Protein AF-A0A2U0H605-F1 (afdb_monomer)

Secondary structure (DSSP, 8-state):
--HHHHHHHHHHHHHHHHHHHHHHHHHHHHHHHHTTS-TTSPP-HHHHHHHHHHHTTT-SSS--SSTTS--SS----TT-S--PPPHHHHHHHHHHHHHHHHS---HHHHHHHHTT---HHHHHHHHHHHHHS-B-TTTTTTTS-S-HHHHHHHHHHHHHTTSEEE-TT-TT-EEE-SSSSTTHHHHHHHHHHTT-S-GGGS--

Solvent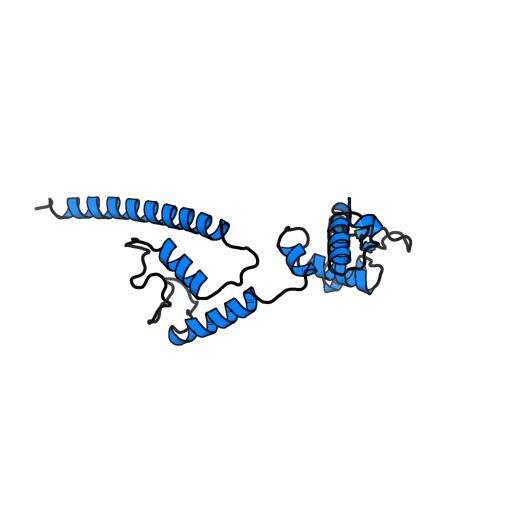-accessible surface area (backbone atoms only — not comparable to full-atom values): 11973 Å² total; per-residue (Å²): 143,60,79,71,64,58,54,55,55,53,50,52,55,52,49,50,54,51,38,51,55,47,41,56,48,24,45,56,54,45,50,59,52,57,74,70,50,66,86,85,58,72,74,44,73,67,54,54,23,51,52,46,28,45,41,30,60,90,38,75,89,80,33,58,102,55,65,42,56,79,62,88,54,83,69,78,52,87,98,50,92,64,77,62,76,54,37,87,46,47,62,62,51,50,47,54,49,36,54,61,71,57,49,84,61,63,62,70,60,53,58,27,65,75,66,76,75,49,55,73,58,54,51,51,52,53,51,47,16,66,75,63,53,52,37,41,59,74,76,40,41,92,71,49,68,80,54,71,66,56,29,48,50,53,53,46,55,37,35,78,61,28,47,32,37,82,34,90,93,35,96,68,29,31,20,66,29,58,89,41,53,79,44,20,69,54,49,52,53,54,33,45,78,69,67,69,50,63,77,89,70,75,81,121

Sequence (204 aa):
MNKRADVQQLETTTTSGADQLREIRNIAETARFIDQLDPEAPLTHNLIREIHRRVVDGLIREGDPTPGSYREQEVAITNSAHVPPSWVTVHPEITTLLDFANASKPLHEQMLQRDGLVDPDESAALRIALTTGVIKAGDLEPIVPGSPARRSRFIRSLRERSLLQQAEEGPRFYRLSLSRGPLAPRLIRRLDALGYLPRMLAND

Foldseek 3Di:
DCPVPVVVVVVVVVLVVVLVVQLVVLLVVLVVVVVPDDPLDADDLQNVQVNQLSNQPPHDPPHDPDRSDQDPAADDDPPDPDGDDGSVCVVVVVVVVSCVVNPDDDVVVVVCVVPVLADPLRVVVQVCLVVVVKDALVVSCVSQNDDSVSSVVVVVVCVVQQQWDDDPVDDRIIHGRCCDGPNPVVVVVVCVVVVNDDPVPVPD

Structure (mmCIF, N/CA/C/O backbone):
data_AF-A0A2U0H605-F1
#
_entry.id   AF-A0A2U0H605-F1
#
loop_
_atom_site.group_PDB
_atom_site.id
_atom_site.type_symbol
_atom_site.label_atom_id
_atom_site.label_alt_id
_atom_site.label_comp_id
_atom_site.label_asym_id
_atom_site.label_entity_id
_atom_site.label_seq_id
_atom_site.pdbx_PDB_ins_code
_atom_site.Cartn_x
_atom_site.Cartn_y
_atom_site.Cartn_z
_atom_site.occupancy
_atom_site.B_iso_or_equiv
_atom_site.auth_seq_id
_atom_site.auth_comp_id
_atom_site.auth_asym_id
_atom_site.auth_atom_id
_atom_site.pdbx_PDB_model_num
ATOM 1 N N . MET A 1 1 ? -16.484 2.193 55.937 1.00 46.41 1 MET A N 1
ATOM 2 C CA . MET A 1 1 ? -16.772 3.173 54.865 1.00 46.41 1 MET A CA 1
ATOM 3 C C . MET A 1 1 ? -16.041 2.857 53.541 1.00 46.41 1 MET A C 1
ATOM 5 O O . MET A 1 1 ? -15.736 3.787 52.818 1.00 46.41 1 MET A O 1
ATOM 9 N N . ASN A 1 2 ? -15.854 1.579 53.145 1.00 50.31 2 ASN A N 1
ATOM 10 C CA . ASN A 1 2 ? -15.082 1.225 51.926 1.00 50.31 2 ASN A CA 1
ATOM 11 C C . ASN A 1 2 ? -15.836 0.470 50.811 1.00 50.31 2 ASN A C 1
ATOM 13 O O . ASN A 1 2 ? -15.259 0.211 49.766 1.00 50.31 2 ASN A O 1
ATOM 17 N N . LYS A 1 3 ? -17.133 0.164 50.957 1.00 52.66 3 LYS A N 1
ATOM 18 C CA . LYS A 1 3 ? -17.856 -0.661 49.964 1.00 52.66 3 LYS A CA 1
ATOM 19 C C . LYS A 1 3 ? -18.072 -0.009 48.587 1.00 52.66 3 LYS A C 1
ATOM 21 O O . LYS A 1 3 ? -18.400 -0.724 47.654 1.00 52.66 3 LYS A O 1
ATOM 26 N N . ARG A 1 4 ? -17.928 1.315 48.442 1.00 50.38 4 ARG A N 1
ATOM 27 C CA . ARG A 1 4 ? -18.144 2.010 47.154 1.00 50.38 4 ARG A CA 1
ATOM 28 C C . ARG A 1 4 ? -16.899 2.055 46.258 1.00 50.38 4 ARG A C 1
ATOM 30 O O . ARG A 1 4 ? -17.058 2.085 45.048 1.00 50.38 4 ARG A O 1
ATOM 37 N N . ALA A 1 5 ? -15.693 2.021 46.831 1.00 53.25 5 ALA A N 1
ATOM 38 C CA . ALA A 1 5 ? -14.447 2.080 46.059 1.00 53.25 5 ALA A CA 1
ATOM 39 C C . ALA A 1 5 ? -14.089 0.727 45.407 1.00 53.25 5 ALA A C 1
ATOM 41 O O . ALA A 1 5 ? -13.654 0.704 44.260 1.00 53.25 5 ALA A O 1
ATOM 42 N N . ASP A 1 6 ? -14.354 -0.393 46.093 1.00 52.88 6 ASP A N 1
ATOM 43 C CA . ASP A 1 6 ? -14.057 -1.743 45.579 1.00 52.88 6 ASP A CA 1
ATOM 44 C C . ASP A 1 6 ? -14.955 -2.151 44.397 1.00 52.88 6 ASP A C 1
ATOM 46 O O . ASP A 1 6 ? -14.491 -2.772 43.443 1.00 52.88 6 ASP A O 1
ATOM 50 N N . VAL A 1 7 ? -16.237 -1.766 44.411 1.00 56.62 7 VAL A N 1
ATOM 51 C CA . VAL A 1 7 ? -17.187 -2.088 43.324 1.00 56.62 7 VAL A CA 1
ATOM 52 C C . VAL A 1 7 ? -16.789 -1.386 42.020 1.00 56.62 7 VAL A C 1
ATOM 54 O O . VAL A 1 7 ? -16.850 -1.981 40.949 1.00 56.62 7 VAL A O 1
ATOM 57 N N . GLN A 1 8 ? -16.281 -0.156 42.113 1.00 51.19 8 GLN A N 1
ATOM 58 C CA . GLN A 1 8 ? -15.911 0.652 40.951 1.00 51.19 8 GLN A CA 1
ATOM 59 C C . GLN A 1 8 ? -14.605 0.172 40.281 1.00 51.19 8 GLN A C 1
ATOM 61 O O . GLN A 1 8 ? -14.446 0.292 39.066 1.00 51.19 8 GLN A O 1
ATOM 66 N N . GLN A 1 9 ? -13.686 -0.440 41.039 1.00 53.12 9 GLN A N 1
ATOM 67 C CA . GLN A 1 9 ? -12.478 -1.081 40.491 1.00 53.12 9 GLN A CA 1
ATOM 68 C C . GLN A 1 9 ? -12.767 -2.439 39.827 1.00 53.12 9 GLN A C 1
ATOM 70 O O . GLN A 1 9 ? -12.140 -2.793 38.826 1.00 53.12 9 GLN A O 1
ATOM 75 N N . LEU A 1 10 ? -13.753 -3.185 40.332 1.00 53.16 10 LEU A N 1
ATOM 76 C CA . LEU A 1 10 ? -14.198 -4.446 39.730 1.00 53.16 10 LEU A CA 1
ATOM 77 C C . LEU A 1 10 ? -14.951 -4.210 38.406 1.00 53.16 10 LEU A C 1
ATOM 79 O O . LEU A 1 10 ? -14.714 -4.918 37.424 1.00 53.16 10 LEU A O 1
ATOM 83 N N . GLU A 1 11 ? -15.800 -3.180 38.339 1.00 54.84 11 GLU A N 1
ATOM 84 C CA . GLU A 1 11 ? -16.541 -2.816 37.121 1.00 54.84 11 GLU A CA 1
ATOM 85 C C . GLU A 1 11 ? -15.632 -2.266 36.011 1.00 54.84 11 GLU A C 1
ATOM 87 O O . GLU A 1 11 ? -15.782 -2.646 34.850 1.00 54.84 11 GLU A O 1
ATOM 92 N N . THR A 1 12 ? -14.644 -1.432 36.345 1.00 57.25 12 THR A N 1
ATOM 93 C CA . THR A 1 12 ? -13.696 -0.864 35.364 1.00 57.25 12 THR A CA 1
ATOM 94 C C . THR A 1 12 ? -12.769 -1.918 34.759 1.00 57.25 12 THR A C 1
ATOM 96 O O . THR A 1 12 ? -12.528 -1.900 33.552 1.00 57.25 12 THR A O 1
ATOM 99 N N . THR A 1 13 ? -12.309 -2.890 35.551 1.00 59.31 13 THR A N 1
ATOM 100 C CA . THR A 1 13 ? -11.458 -3.992 35.064 1.00 59.31 13 THR A CA 1
ATOM 101 C C . THR A 1 13 ? -12.235 -4.950 34.156 1.00 59.31 13 THR A C 1
ATOM 103 O O . THR A 1 13 ? -11.738 -5.367 33.110 1.00 59.31 13 THR A O 1
ATOM 106 N N . THR A 1 14 ? -13.487 -5.250 34.512 1.00 60.66 14 THR A N 1
ATOM 107 C CA . THR A 1 14 ? -14.369 -6.117 33.712 1.00 60.66 14 THR A CA 1
ATOM 108 C C . THR A 1 14 ? -14.792 -5.440 32.406 1.00 60.66 14 THR A C 1
ATOM 110 O O . THR A 1 14 ? -14.793 -6.073 31.352 1.00 60.66 14 THR A O 1
ATOM 113 N N . THR A 1 15 ? -15.085 -4.136 32.457 1.00 63.38 15 THR A N 1
ATOM 114 C CA . THR A 1 15 ? -15.428 -3.328 31.276 1.00 63.38 15 THR A CA 1
ATOM 115 C C . THR A 1 15 ? -14.233 -3.201 30.332 1.00 63.38 15 THR A C 1
ATOM 117 O O . THR A 1 15 ? -14.395 -3.397 29.137 1.00 63.38 15 THR A O 1
ATOM 120 N N . SER A 1 16 ? -13.025 -2.974 30.859 1.00 74.25 16 SER A N 1
ATOM 121 C CA . SER A 1 16 ? -11.773 -2.936 30.086 1.00 74.25 16 SER A CA 1
ATOM 122 C C . SER A 1 16 ? -11.512 -4.238 29.317 1.00 74.25 16 SER A C 1
ATOM 124 O O . SER A 1 16 ? -11.260 -4.207 28.113 1.00 74.25 16 SER A O 1
ATOM 126 N N . GLY A 1 17 ? -11.635 -5.393 29.984 1.00 80.56 17 GLY A N 1
ATOM 127 C CA . GLY A 1 17 ? -11.455 -6.692 29.330 1.00 80.56 17 GLY A CA 1
ATOM 128 C C . GLY A 1 17 ? -12.522 -6.977 28.266 1.00 80.56 17 GLY A C 1
ATOM 129 O O . GLY A 1 17 ? -12.209 -7.504 27.200 1.00 80.56 17 GLY A O 1
ATOM 130 N N . ALA A 1 18 ? -13.777 -6.594 28.522 1.00 85.19 18 ALA A N 1
ATOM 131 C CA . ALA A 1 18 ? -14.858 -6.722 27.547 1.00 85.19 18 ALA A CA 1
ATOM 132 C C . ALA A 1 18 ? -14.667 -5.798 26.329 1.00 85.19 18 ALA A C 1
ATOM 134 O O . ALA A 1 18 ? -14.955 -6.215 25.207 1.00 85.19 18 ALA A O 1
ATOM 135 N N . ASP A 1 19 ? -14.156 -4.583 26.543 1.00 88.50 19 ASP A N 1
ATOM 136 C CA . ASP A 1 19 ? -13.844 -3.606 25.493 1.00 88.50 19 ASP A CA 1
ATOM 137 C C . ASP A 1 19 ? -12.702 -4.109 24.595 1.00 88.50 19 ASP A C 1
ATOM 139 O O . ASP A 1 19 ? -12.835 -4.120 23.377 1.00 88.50 19 ASP A O 1
ATOM 143 N N . GLN A 1 20 ? -11.631 -4.663 25.179 1.00 91.31 20 GLN A N 1
ATOM 144 C CA . GLN A 1 20 ? -10.526 -5.276 24.424 1.00 91.31 20 GLN A CA 1
ATOM 145 C C . GLN A 1 20 ? -10.968 -6.499 23.607 1.00 91.31 20 GLN A C 1
ATOM 147 O O . GLN A 1 20 ? -10.587 -6.657 22.448 1.00 91.31 20 GLN A O 1
ATOM 152 N N . LEU A 1 21 ? -11.788 -7.386 24.186 1.00 92.62 21 LEU A N 1
ATOM 153 C CA . LEU A 1 21 ? -12.324 -8.535 23.448 1.00 92.62 21 LEU A CA 1
ATOM 154 C C . LEU A 1 21 ? -13.229 -8.093 22.290 1.00 92.62 21 LEU A C 1
ATOM 156 O O . LEU A 1 21 ? -13.220 -8.721 21.228 1.00 92.62 21 LEU A O 1
ATOM 160 N N . ARG A 1 22 ? -13.995 -7.013 22.483 1.00 94.38 22 ARG A N 1
ATOM 161 C CA . ARG A 1 22 ? -14.806 -6.400 21.430 1.00 94.38 22 ARG A CA 1
ATOM 162 C C . ARG A 1 22 ? -13.930 -5.797 20.337 1.00 94.38 22 ARG A C 1
ATOM 164 O O . ARG A 1 22 ? -14.196 -6.061 19.175 1.00 94.38 22 ARG A O 1
ATOM 171 N N . GLU A 1 23 ? -12.863 -5.089 20.688 1.00 94.50 23 GLU A N 1
ATOM 172 C CA . GLU A 1 23 ? -11.909 -4.522 19.728 1.00 94.50 23 GLU A CA 1
ATOM 173 C C . GLU A 1 23 ? -11.304 -5.614 18.834 1.00 94.50 23 GLU A C 1
ATOM 175 O O . GLU A 1 23 ? -11.371 -5.529 17.607 1.00 94.50 23 GLU A O 1
ATOM 180 N N . ILE A 1 24 ? -10.810 -6.706 19.431 1.00 95.19 24 ILE A N 1
ATOM 181 C CA . ILE A 1 24 ? -10.271 -7.858 18.686 1.00 95.19 24 ILE A CA 1
ATOM 182 C C . ILE A 1 24 ? -11.322 -8.427 17.729 1.00 95.19 24 ILE A C 1
ATOM 184 O O . ILE A 1 24 ? -11.020 -8.742 16.573 1.00 95.19 24 ILE A O 1
ATOM 188 N N . ARG A 1 25 ? -12.566 -8.564 18.199 1.00 96.44 25 ARG A N 1
ATOM 189 C CA . ARG A 1 25 ? -13.672 -9.058 17.380 1.00 96.44 25 ARG A CA 1
ATOM 190 C C . ARG A 1 25 ? -13.978 -8.113 16.218 1.00 96.44 25 ARG A C 1
ATOM 192 O O . ARG A 1 25 ? -14.083 -8.588 15.089 1.00 96.44 25 ARG A O 1
ATOM 199 N N . ASN A 1 26 ? -14.081 -6.814 16.479 1.00 97.12 26 ASN A N 1
ATOM 200 C CA . ASN A 1 26 ? -14.356 -5.789 15.478 1.00 97.12 26 ASN A CA 1
ATOM 201 C C . ASN A 1 26 ? -13.283 -5.794 14.385 1.00 97.12 26 ASN A C 1
ATOM 203 O O . ASN A 1 26 ? -13.607 -5.798 13.197 1.00 97.12 26 ASN A O 1
ATOM 207 N N . ILE A 1 27 ? -12.006 -5.869 14.771 1.00 95.50 27 ILE A N 1
ATOM 208 C CA . ILE A 1 27 ? -10.882 -5.971 13.834 1.00 95.50 27 ILE A CA 1
ATOM 209 C C . ILE A 1 27 ? -11.000 -7.247 12.992 1.00 95.50 27 ILE A C 1
ATOM 211 O O . ILE A 1 27 ? -10.915 -7.181 11.765 1.00 95.50 27 ILE A O 1
ATOM 215 N N . ALA A 1 28 ? -11.246 -8.403 13.617 1.00 96.00 28 ALA A N 1
ATOM 216 C CA . ALA A 1 28 ? -11.358 -9.678 12.908 1.00 96.00 28 ALA A CA 1
ATOM 217 C C . ALA A 1 28 ? -12.549 -9.720 11.932 1.00 96.00 28 ALA A C 1
ATOM 219 O O . ALA A 1 28 ? -12.430 -10.242 10.824 1.00 96.00 28 ALA A O 1
ATOM 220 N N . GLU A 1 29 ? -13.703 -9.174 12.318 1.00 97.19 29 GLU A N 1
ATOM 221 C CA . GLU A 1 29 ? -14.880 -9.079 11.448 1.00 97.19 29 GLU A CA 1
ATOM 222 C C . GLU A 1 29 ? -14.674 -8.057 10.321 1.00 97.19 29 GLU A C 1
ATOM 224 O O . GLU A 1 29 ? -15.086 -8.305 9.186 1.00 97.19 29 GLU A O 1
ATOM 229 N N . THR A 1 30 ? -13.978 -6.951 10.593 1.00 97.38 30 THR A N 1
ATOM 230 C CA . THR A 1 30 ? -13.629 -5.952 9.573 1.00 97.38 30 THR A CA 1
ATOM 231 C C . THR A 1 30 ? -12.644 -6.511 8.550 1.00 97.38 30 THR A C 1
ATOM 233 O O . THR A 1 30 ? -12.834 -6.292 7.357 1.00 97.38 30 THR A O 1
ATOM 236 N N . ALA A 1 31 ? -11.648 -7.295 8.974 1.00 92.19 31 ALA A N 1
ATOM 237 C CA . ALA A 1 31 ? -10.731 -7.977 8.062 1.00 92.19 31 ALA A CA 1
ATOM 238 C C . ALA A 1 31 ? -11.486 -8.906 7.094 1.00 92.19 31 ALA A C 1
ATOM 240 O O . ALA A 1 31 ? -11.335 -8.785 5.882 1.00 92.19 31 ALA A O 1
ATOM 241 N N . ARG A 1 32 ? -12.410 -9.734 7.608 1.00 95.06 32 ARG A N 1
ATOM 242 C CA . ARG A 1 32 ? -13.261 -10.598 6.763 1.00 95.06 32 ARG A CA 1
ATOM 243 C C . ARG A 1 32 ? -14.152 -9.817 5.802 1.00 95.06 32 ARG A C 1
ATOM 245 O O . ARG A 1 32 ? -14.500 -10.339 4.749 1.00 95.06 32 ARG A O 1
ATOM 252 N N . PHE A 1 33 ? -14.592 -8.621 6.189 1.00 95.31 33 PHE A N 1
ATOM 253 C CA . PHE A 1 33 ? -15.346 -7.734 5.306 1.00 95.31 33 PHE A CA 1
ATOM 254 C C . PHE A 1 33 ? -14.471 -7.218 4.163 1.00 95.31 33 PHE A C 1
ATOM 256 O O . PHE A 1 33 ? -14.912 -7.250 3.019 1.00 95.31 33 PHE A O 1
ATOM 263 N N . ILE A 1 34 ? -13.239 -6.798 4.459 1.00 93.00 34 ILE A N 1
ATOM 264 C CA . ILE A 1 34 ? -12.278 -6.345 3.447 1.00 93.00 34 ILE A CA 1
ATOM 265 C C . ILE A 1 34 ? -11.962 -7.476 2.459 1.00 93.00 34 ILE A C 1
ATOM 267 O O . ILE A 1 34 ? -11.971 -7.234 1.257 1.00 93.00 34 ILE A O 1
ATOM 271 N N . ASP A 1 35 ? -11.784 -8.711 2.941 1.00 90.31 35 ASP A N 1
ATOM 272 C CA . ASP A 1 35 ? -11.498 -9.888 2.102 1.00 90.31 35 ASP A CA 1
ATOM 273 C C . ASP A 1 35 ? -12.607 -10.219 1.081 1.00 90.31 35 ASP A C 1
ATOM 275 O O . ASP A 1 35 ? -12.378 -10.976 0.138 1.00 90.31 35 ASP A O 1
ATOM 279 N N . GLN A 1 36 ? -13.820 -9.689 1.267 1.00 91.94 36 GLN A N 1
ATOM 280 C CA . GLN A 1 36 ? -14.961 -9.894 0.364 1.00 91.94 36 GLN A CA 1
ATOM 281 C C . GLN A 1 36 ? -15.104 -8.789 -0.690 1.00 91.94 36 GLN A C 1
ATOM 283 O O . GLN A 1 36 ? -15.954 -8.901 -1.575 1.00 91.94 36 GLN A O 1
ATOM 288 N N . LEU A 1 37 ? -14.330 -7.707 -0.581 1.00 90.50 37 LEU A N 1
ATOM 289 C CA . LEU A 1 37 ? -14.365 -6.608 -1.540 1.00 90.50 37 LEU A CA 1
ATOM 290 C C . LEU A 1 37 ? -13.642 -6.999 -2.833 1.00 90.50 37 LEU A C 1
ATOM 292 O O . LEU A 1 37 ? -12.716 -7.806 -2.822 1.00 90.50 37 LEU A O 1
ATOM 296 N N . ASP A 1 38 ? -14.059 -6.397 -3.947 1.00 86.62 38 ASP A N 1
ATOM 297 C CA . ASP A 1 38 ? -13.346 -6.524 -5.218 1.00 86.62 38 ASP A CA 1
ATOM 298 C C . ASP A 1 38 ? -11.944 -5.893 -5.083 1.00 86.62 38 ASP A C 1
ATOM 300 O O . ASP A 1 38 ? -11.858 -4.687 -4.828 1.00 86.62 38 ASP A O 1
ATOM 304 N N . PRO A 1 39 ? -10.849 -6.663 -5.246 1.00 79.31 39 PRO A N 1
ATOM 305 C CA . PRO A 1 39 ? -9.487 -6.145 -5.121 1.00 79.31 39 PRO A CA 1
ATOM 306 C C . PRO A 1 39 ? -9.131 -5.064 -6.145 1.00 79.31 39 PRO A C 1
ATOM 308 O O . PRO A 1 39 ? -8.189 -4.308 -5.918 1.00 79.31 39 PRO A O 1
ATOM 311 N N . GLU A 1 40 ? -9.854 -4.997 -7.266 1.00 80.69 40 GLU A N 1
ATOM 312 C CA . GLU A 1 40 ? -9.640 -3.992 -8.312 1.00 80.69 40 GLU A CA 1
ATOM 313 C C . GLU A 1 40 ? -10.473 -2.720 -8.076 1.00 80.69 40 GLU A C 1
ATOM 315 O O . GLU A 1 40 ? -10.305 -1.720 -8.781 1.00 80.69 40 GLU A O 1
ATOM 320 N N . ALA A 1 41 ? -11.371 -2.722 -7.083 1.00 87.06 41 ALA A N 1
ATOM 321 C CA . ALA A 1 41 ? -12.132 -1.535 -6.730 1.00 87.06 41 ALA A CA 1
ATOM 322 C C . ALA A 1 41 ? -11.212 -0.469 -6.106 1.00 87.06 41 ALA A C 1
ATOM 324 O O . ALA A 1 41 ? -10.384 -0.781 -5.245 1.00 87.06 41 ALA A O 1
ATOM 325 N N . PRO A 1 42 ? -11.370 0.813 -6.481 1.00 92.12 42 PRO A N 1
ATOM 326 C CA . PRO A 1 42 ? -10.554 1.875 -5.919 1.00 92.12 42 PRO A CA 1
ATOM 327 C C . 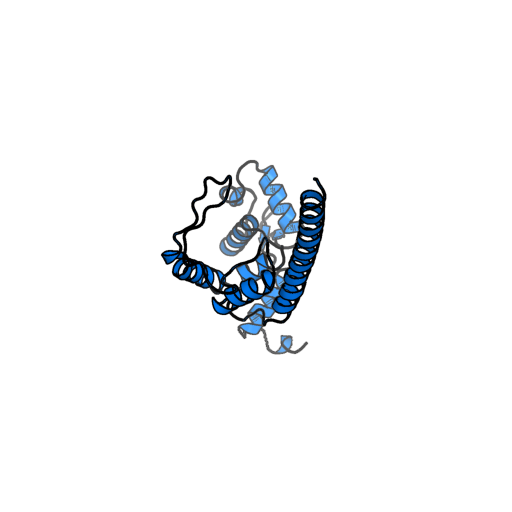PRO A 1 42 ? -10.832 2.048 -4.424 1.00 92.12 42 PRO A C 1
ATOM 329 O O . PRO A 1 42 ? -11.973 1.972 -3.957 1.00 92.12 42 PRO A O 1
ATOM 332 N N . LEU A 1 43 ? -9.786 2.378 -3.672 1.00 94.38 43 LEU A N 1
ATOM 333 C CA . LEU A 1 43 ? -9.915 2.856 -2.306 1.00 94.38 43 LEU A CA 1
ATOM 334 C C . LEU A 1 43 ? -10.671 4.186 -2.313 1.00 94.38 43 LEU A C 1
ATOM 336 O O . LEU A 1 43 ? -10.385 5.087 -3.100 1.00 94.38 43 LEU A O 1
ATOM 340 N N . THR A 1 44 ? -11.639 4.335 -1.416 1.00 97.56 44 THR A N 1
ATOM 341 C CA . THR A 1 44 ? -12.456 5.550 -1.333 1.00 97.56 44 THR A CA 1
ATOM 342 C C . THR A 1 44 ? -12.528 6.068 0.093 1.00 97.56 44 THR A C 1
ATOM 344 O O . THR A 1 44 ? -12.362 5.322 1.059 1.00 97.56 44 THR A O 1
ATOM 347 N N . HIS A 1 45 ? -12.874 7.348 0.242 1.00 97.94 45 HIS A N 1
ATOM 348 C CA . HIS A 1 45 ? -13.192 7.921 1.549 1.00 97.94 45 HIS A CA 1
ATOM 349 C C . HIS A 1 45 ? -14.310 7.151 2.263 1.00 97.94 45 HIS A C 1
ATOM 351 O O . HIS A 1 45 ? -14.246 6.962 3.474 1.00 97.94 45 HIS A O 1
ATOM 357 N N . ASN A 1 46 ? -15.326 6.692 1.520 1.00 97.69 46 ASN A N 1
ATOM 358 C CA . ASN A 1 46 ? -16.401 5.873 2.080 1.00 97.69 46 ASN A CA 1
ATOM 359 C C . ASN A 1 46 ? -15.863 4.566 2.658 1.00 97.69 46 ASN A C 1
ATOM 361 O O . ASN A 1 46 ? -16.250 4.212 3.765 1.00 97.69 46 ASN A O 1
ATOM 365 N N . LEU A 1 47 ? -14.949 3.891 1.956 1.00 97.31 47 LEU A N 1
ATOM 366 C CA . LEU A 1 47 ? -14.342 2.659 2.452 1.00 97.31 47 LEU A CA 1
ATOM 367 C C . LEU A 1 47 ? -13.522 2.901 3.727 1.00 97.31 47 LEU A C 1
ATOM 369 O O . LEU A 1 47 ? -13.693 2.171 4.698 1.00 97.31 47 LEU A O 1
ATOM 373 N N . ILE A 1 48 ? -12.693 3.950 3.764 1.00 97.00 48 ILE A N 1
ATOM 374 C CA . ILE A 1 48 ? -11.920 4.311 4.968 1.00 97.00 48 ILE A CA 1
ATOM 375 C C . ILE A 1 48 ? -12.855 4.560 6.158 1.00 97.00 48 ILE A C 1
ATOM 377 O O . ILE A 1 48 ? -12.638 4.037 7.251 1.00 97.00 48 ILE A O 1
ATOM 381 N N . ARG A 1 49 ? -13.918 5.340 5.944 1.00 97.62 49 ARG A N 1
ATOM 382 C CA . ARG A 1 49 ? -14.917 5.651 6.973 1.00 97.62 49 ARG A CA 1
ATOM 383 C C . ARG A 1 49 ? -15.688 4.415 7.427 1.00 97.62 49 ARG A C 1
ATOM 385 O O . ARG A 1 49 ? -15.927 4.252 8.616 1.00 97.62 49 ARG A O 1
ATOM 392 N N . GLU A 1 50 ? -16.033 3.524 6.508 1.00 97.94 50 GLU A N 1
ATOM 393 C CA . GLU A 1 50 ? -16.721 2.274 6.824 1.00 97.94 50 GLU A CA 1
ATOM 394 C C . GLU A 1 50 ? -15.836 1.326 7.646 1.00 97.94 50 GLU A C 1
ATOM 396 O O . GLU A 1 50 ? -16.309 0.744 8.621 1.00 97.94 50 GLU A O 1
ATOM 401 N N . ILE A 1 51 ? -14.546 1.216 7.308 1.00 97.69 51 ILE A N 1
ATOM 402 C CA . ILE A 1 51 ? -13.567 0.460 8.103 1.00 97.69 51 ILE A CA 1
ATOM 403 C C . ILE A 1 51 ? -13.472 1.053 9.509 1.00 97.69 51 ILE A C 1
ATOM 405 O O . ILE A 1 51 ? -13.609 0.318 10.484 1.00 97.69 51 ILE A O 1
ATOM 409 N N . HIS A 1 52 ? -13.307 2.375 9.624 1.00 97.31 52 HIS A N 1
ATOM 410 C CA . HIS A 1 52 ? -13.248 3.049 10.921 1.00 97.31 52 HIS A CA 1
ATOM 411 C C . HIS A 1 52 ? -14.498 2.761 11.760 1.00 97.31 52 HIS A C 1
ATOM 413 O O . HIS A 1 52 ? -14.385 2.288 12.888 1.00 97.31 52 HIS A O 1
ATOM 419 N N . ARG A 1 53 ? -15.688 2.959 11.176 1.00 98.00 53 ARG A N 1
ATOM 420 C CA . ARG A 1 53 ? -16.978 2.718 11.831 1.00 98.00 53 ARG A CA 1
ATOM 421 C C . ARG A 1 53 ? -17.082 1.311 12.414 1.00 98.00 53 ARG A C 1
ATOM 423 O O . ARG A 1 53 ? -17.582 1.166 13.520 1.00 98.00 53 ARG A O 1
ATOM 430 N N . ARG A 1 54 ? -16.632 0.292 11.677 1.00 97.81 54 ARG A N 1
ATOM 431 C CA . ARG A 1 54 ? -16.673 -1.109 12.123 1.00 97.81 54 ARG A CA 1
ATOM 432 C C . ARG A 1 54 ? -15.651 -1.412 13.209 1.00 97.81 54 ARG A C 1
ATOM 434 O O . ARG A 1 54 ? -15.979 -2.119 14.153 1.00 97.81 54 ARG A O 1
ATOM 441 N N . VAL A 1 55 ? -14.432 -0.885 13.088 1.00 96.81 55 VAL A N 1
ATOM 442 C CA . VAL A 1 55 ? -13.355 -1.138 14.058 1.00 96.81 55 VAL A CA 1
ATOM 443 C C . VAL A 1 55 ? -13.712 -0.569 15.431 1.00 96.81 55 VAL A C 1
ATOM 445 O O . VAL A 1 55 ? -13.551 -1.262 16.434 1.00 96.81 55 VAL A O 1
ATOM 448 N N . VAL A 1 56 ? -14.269 0.643 15.477 1.00 96.25 56 VAL A N 1
ATOM 449 C CA . VAL A 1 56 ? -14.601 1.318 16.742 1.00 96.25 56 VAL A CA 1
ATOM 450 C C . VAL A 1 56 ? -16.008 1.011 17.271 1.00 96.25 56 VAL A C 1
ATOM 452 O O . VAL A 1 56 ? -16.422 1.583 18.279 1.00 96.25 56 VAL A O 1
ATOM 455 N N . ASP A 1 57 ? -16.762 0.127 16.608 1.00 95.00 57 ASP A N 1
ATOM 456 C CA . ASP A 1 57 ? -18.176 -0.094 16.916 1.00 95.00 57 ASP A CA 1
ATOM 457 C C . ASP A 1 57 ? -18.391 -0.572 18.361 1.00 95.00 57 ASP A C 1
ATOM 459 O O . ASP A 1 57 ? -17.948 -1.649 18.777 1.00 95.00 57 ASP A O 1
ATOM 463 N N . GLY A 1 58 ? -19.089 0.254 19.140 1.00 91.00 58 GLY A N 1
ATOM 464 C CA . GLY A 1 58 ? -19.403 -0.008 20.540 1.00 91.00 58 GLY A CA 1
ATOM 465 C C . GLY A 1 58 ? -18.195 -0.092 21.479 1.00 91.00 58 GLY A C 1
ATOM 466 O O . GLY A 1 58 ? -18.355 -0.658 22.562 1.00 91.00 58 GLY A O 1
ATOM 467 N N . LEU A 1 59 ? -17.024 0.425 21.081 1.00 94.19 59 LEU A N 1
ATOM 468 C CA . LEU A 1 59 ? -15.883 0.595 21.982 1.00 94.19 59 LEU A CA 1
ATOM 469 C C . LEU A 1 59 ? -16.079 1.813 22.889 1.00 94.19 59 LEU A C 1
ATOM 471 O O . LEU A 1 59 ? -16.660 2.819 22.480 1.00 94.19 59 LEU A O 1
ATOM 475 N N . ILE A 1 60 ? -15.582 1.730 24.122 1.00 88.94 60 ILE A N 1
ATOM 476 C CA . ILE A 1 60 ? -15.686 2.812 25.113 1.00 88.94 60 ILE A CA 1
ATOM 477 C C . ILE A 1 60 ? -14.344 3.524 25.283 1.00 88.94 60 ILE A C 1
ATOM 479 O O . ILE A 1 60 ? -14.298 4.752 25.278 1.00 88.94 60 ILE A O 1
ATOM 483 N N . ARG A 1 61 ? -13.250 2.773 25.460 1.00 85.31 61 ARG A N 1
ATOM 484 C CA . ARG A 1 61 ? -11.928 3.342 25.760 1.00 85.31 61 ARG A CA 1
ATOM 485 C C . ARG A 1 61 ? -11.185 3.767 24.497 1.00 85.31 61 ARG A C 1
ATOM 487 O O . ARG A 1 61 ? -10.615 4.849 24.478 1.00 85.31 61 ARG A O 1
ATOM 494 N N . GLU A 1 62 ? -11.202 2.911 23.480 1.00 84.94 62 GLU A N 1
ATOM 495 C CA . GLU A 1 62 ? -10.608 3.146 22.147 1.00 84.94 62 GLU A CA 1
ATOM 496 C C . GLU A 1 62 ? -11.697 3.437 21.098 1.00 84.94 62 GLU A C 1
ATOM 498 O O . GLU A 1 62 ? -11.523 3.206 19.904 1.00 84.94 62 GLU A O 1
ATOM 503 N N . GLY A 1 63 ? -12.871 3.873 21.560 1.00 87.69 63 GLY A N 1
ATOM 504 C CA . GLY A 1 63 ? -13.979 4.245 20.690 1.00 87.69 63 GLY A CA 1
ATOM 505 C C . GLY A 1 63 ? -13.803 5.626 20.072 1.00 87.69 63 GLY A C 1
ATOM 506 O O . GLY A 1 63 ? -12.953 6.417 20.478 1.00 87.69 63 GLY A O 1
ATOM 507 N N . ASP A 1 64 ? -14.678 5.930 19.119 1.00 90.25 64 ASP A N 1
ATOM 508 C CA . ASP A 1 64 ? -14.799 7.256 18.522 1.00 90.25 64 ASP A CA 1
ATOM 509 C C . ASP A 1 64 ? -16.240 7.764 18.718 1.00 90.25 64 ASP A C 1
ATOM 511 O O . ASP A 1 64 ? -17.186 6.997 18.518 1.00 90.25 64 ASP A O 1
ATOM 515 N N . PRO A 1 65 ? -16.452 9.029 19.122 1.00 88.31 65 PRO A N 1
ATOM 516 C CA . PRO A 1 65 ? -17.792 9.602 19.283 1.00 88.31 65 PRO A CA 1
ATOM 517 C C . PRO A 1 65 ? -18.515 9.838 17.947 1.00 88.31 65 PRO A C 1
ATOM 519 O O . PRO A 1 65 ? -19.731 10.020 17.916 1.00 88.31 65 PRO A O 1
ATOM 522 N N . THR A 1 66 ? -17.777 9.819 16.840 1.00 91.94 66 THR A N 1
ATOM 523 C CA . THR A 1 66 ? -18.233 10.020 15.465 1.00 91.94 66 THR A CA 1
ATOM 524 C C . THR A 1 66 ? -17.773 8.878 14.538 1.00 91.94 66 THR A C 1
ATOM 526 O O . THR A 1 66 ? -17.078 9.124 13.543 1.00 91.94 66 THR A O 1
ATOM 529 N N . PRO A 1 67 ? -18.160 7.609 14.800 1.00 95.12 67 PRO A N 1
ATOM 530 C CA . PRO A 1 67 ? -17.713 6.470 14.005 1.00 95.12 67 PRO A CA 1
ATOM 531 C C . PRO A 1 67 ? -17.963 6.674 12.511 1.00 95.12 67 PRO A C 1
ATOM 533 O O . PRO A 1 67 ? -19.064 7.008 12.073 1.00 95.12 67 PRO A O 1
ATOM 536 N N . GLY A 1 68 ? -16.917 6.465 11.717 1.00 95.62 68 GLY A N 1
ATOM 537 C CA . GLY A 1 68 ? -16.972 6.677 10.275 1.00 95.62 68 GLY A CA 1
ATOM 538 C C . GLY A 1 68 ? -17.059 8.135 9.830 1.00 95.62 68 GLY A C 1
ATOM 539 O O . GLY A 1 68 ? -17.436 8.377 8.691 1.00 95.62 68 GLY A O 1
ATOM 540 N N . SER A 1 69 ? -16.676 9.099 10.663 1.00 95.94 69 SER A N 1
ATOM 541 C CA . SER A 1 69 ? -16.406 10.478 10.233 1.00 95.94 69 SER A CA 1
ATOM 542 C C . SER A 1 69 ? -14.912 10.787 10.319 1.00 95.94 69 SER A C 1
ATOM 544 O O . SER A 1 69 ? -14.163 10.098 11.011 1.00 95.94 69 SER A O 1
ATOM 546 N N . TYR A 1 70 ? -14.458 11.801 9.580 1.00 95.50 70 TYR A N 1
ATOM 547 C CA . TYR A 1 70 ? -13.165 12.411 9.884 1.00 95.50 70 TYR A CA 1
ATOM 548 C C . TYR A 1 70 ? -13.328 13.311 11.101 1.00 95.50 70 TYR A C 1
ATOM 550 O O . TYR A 1 70 ? -14.394 13.884 11.306 1.00 95.50 70 TYR A O 1
ATOM 558 N N . ARG A 1 71 ? -12.261 13.444 11.887 1.00 92.00 71 ARG A N 1
ATOM 559 C CA . ARG A 1 71 ? -12.267 14.320 13.057 1.00 92.00 71 ARG A CA 1
ATOM 560 C C . ARG A 1 71 ? -12.562 15.770 12.674 1.00 92.00 71 ARG A C 1
ATOM 562 O O . ARG A 1 71 ? -12.087 16.261 11.652 1.00 92.00 71 ARG A O 1
ATOM 569 N N . GLU A 1 72 ? -13.247 16.459 13.574 1.00 93.62 72 GLU A N 1
ATOM 570 C CA . GLU A 1 72 ? -13.587 17.884 13.456 1.00 93.62 72 GLU A CA 1
ATOM 571 C C . GLU A 1 72 ? -12.836 18.753 14.478 1.00 93.62 72 GLU A C 1
ATOM 573 O O . GLU A 1 72 ? -13.169 19.910 14.721 1.00 93.62 72 GLU A O 1
ATOM 578 N N . GLN A 1 73 ? -11.810 18.180 15.109 1.00 93.38 73 GLN A N 1
ATOM 579 C CA . GLN A 1 73 ? -11.016 18.834 16.140 1.00 93.38 73 GLN A CA 1
ATOM 580 C C . GLN A 1 73 ? -9.544 18.449 16.041 1.00 93.38 73 GLN A C 1
ATOM 582 O O . GLN A 1 73 ? -9.181 17.410 15.474 1.00 93.38 73 GLN A O 1
ATOM 587 N N . GLU A 1 74 ? -8.686 19.277 16.632 1.00 95.31 74 GLU A N 1
ATOM 588 C CA . GLU A 1 74 ? -7.265 18.968 16.714 1.00 95.31 74 GLU A CA 1
ATOM 589 C C . GLU A 1 74 ? -6.970 17.806 17.656 1.00 95.31 74 GLU A C 1
ATOM 591 O O . GLU A 1 74 ? -7.638 17.607 18.671 1.00 95.31 74 GLU A O 1
ATOM 596 N N . VAL A 1 75 ? -5.957 17.025 17.288 1.00 92.38 75 VAL A N 1
ATOM 597 C CA . VAL A 1 75 ? -5.484 15.880 18.067 1.00 92.38 75 VAL A CA 1
ATOM 598 C C . VAL A 1 75 ? -3.971 15.933 18.185 1.00 92.38 75 VAL A C 1
ATOM 600 O O . VAL A 1 75 ? -3.278 16.480 17.328 1.00 92.38 75 VAL A O 1
ATOM 603 N N . ALA A 1 76 ? -3.459 15.334 19.251 1.00 93.00 76 ALA A N 1
ATOM 604 C CA . ALA A 1 76 ? -2.038 15.164 19.481 1.00 93.00 76 ALA A CA 1
ATOM 605 C C . ALA A 1 76 ? -1.766 13.709 19.853 1.00 93.00 76 ALA A C 1
ATOM 607 O O . ALA A 1 76 ? -2.611 13.036 20.442 1.00 93.00 76 ALA A O 1
ATOM 608 N N . ILE A 1 77 ? -0.571 13.234 19.520 1.00 89.94 77 ILE A N 1
ATOM 609 C CA . ILE A 1 77 ? -0.126 11.899 19.903 1.00 89.94 77 ILE A CA 1
ATOM 610 C C . ILE A 1 77 ? 0.708 12.047 21.173 1.00 89.94 77 ILE A C 1
ATOM 612 O O . ILE A 1 77 ? 1.772 12.669 21.163 1.00 89.94 77 ILE A O 1
ATOM 616 N N . THR A 1 78 ? 0.222 11.477 22.273 1.00 92.88 78 THR A N 1
ATOM 617 C CA . THR A 1 78 ? 0.935 11.477 23.554 1.00 92.88 78 THR A CA 1
ATOM 618 C C . THR A 1 78 ? 2.336 10.884 23.382 1.00 92.88 78 THR A C 1
ATOM 620 O O . THR A 1 78 ? 2.496 9.832 22.769 1.00 92.88 78 THR A O 1
ATOM 623 N N . ASN A 1 79 ? 3.353 11.546 23.943 1.00 92.88 79 ASN A N 1
ATOM 624 C CA . ASN A 1 79 ? 4.769 11.156 23.848 1.00 92.88 79 ASN A CA 1
ATOM 625 C C . ASN A 1 79 ? 5.356 11.134 22.423 1.00 92.88 79 ASN A C 1
ATOM 627 O O . ASN A 1 79 ? 6.343 10.441 22.179 1.00 92.88 79 ASN A O 1
ATOM 631 N N . SER A 1 80 ? 4.797 11.907 21.490 1.00 94.88 80 SER A N 1
ATOM 632 C CA . SER A 1 80 ? 5.346 12.064 20.142 1.00 94.88 80 SER A CA 1
ATOM 633 C C . SER A 1 80 ? 5.712 13.516 19.847 1.00 94.88 80 SER A C 1
ATOM 635 O O . SER A 1 80 ? 4.984 14.436 20.209 1.00 94.88 80 SER A O 1
ATOM 637 N N . ALA A 1 81 ? 6.831 13.721 19.148 1.00 93.31 81 ALA A N 1
ATOM 638 C CA . ALA A 1 81 ? 7.195 15.021 18.578 1.00 93.31 81 ALA A CA 1
ATOM 639 C C . ALA A 1 81 ? 6.474 15.303 17.246 1.00 93.31 81 ALA A C 1
ATOM 641 O O . ALA A 1 81 ? 6.541 16.417 16.730 1.00 93.31 81 ALA A O 1
ATOM 642 N N . HIS A 1 82 ? 5.815 14.294 16.665 1.00 92.88 82 HIS A N 1
ATOM 643 C CA . HIS A 1 82 ? 5.027 14.466 15.453 1.00 92.88 82 HIS A CA 1
ATOM 644 C C . HIS A 1 82 ? 3.766 15.276 15.756 1.00 92.88 82 HIS A C 1
ATOM 646 O O . HIS A 1 82 ? 3.019 14.953 16.680 1.00 92.88 82 HIS A O 1
ATOM 652 N N . VAL A 1 83 ? 3.521 16.293 14.934 1.00 92.06 83 VAL A N 1
ATOM 653 C CA . VAL A 1 83 ? 2.296 17.086 14.964 1.00 92.06 83 VAL A CA 1
ATOM 654 C C . VAL A 1 83 ? 1.380 16.541 13.873 1.00 92.06 83 VAL A C 1
ATOM 656 O O . VAL A 1 83 ? 1.743 16.646 12.697 1.00 92.06 83 VAL A O 1
ATOM 659 N N . PRO A 1 84 ? 0.230 15.940 14.233 1.00 93.12 84 PRO A N 1
ATOM 660 C CA . PRO A 1 84 ? -0.767 15.551 13.248 1.00 93.12 84 PRO A CA 1
ATOM 661 C C . PRO A 1 84 ? -1.177 16.757 12.390 1.00 93.12 84 PRO A C 1
ATOM 663 O O . PRO A 1 84 ? -1.106 17.892 12.868 1.00 93.12 84 PRO A O 1
ATOM 666 N N . PRO A 1 85 ? -1.622 16.539 11.141 1.00 92.38 85 PRO A N 1
ATOM 667 C CA . PRO A 1 85 ? -2.127 17.619 10.292 1.00 92.38 85 PRO A CA 1
ATOM 668 C C . PRO A 1 85 ? -3.283 18.372 10.961 1.00 92.38 85 PRO A C 1
ATOM 670 O O . PRO A 1 85 ? -3.796 17.930 11.984 1.00 92.38 85 PRO A O 1
ATOM 673 N N . SER A 1 86 ? -3.746 19.492 10.409 1.00 94.94 86 SER A N 1
ATOM 674 C CA . SER A 1 86 ? -4.948 20.138 10.956 1.00 94.94 86 SER A CA 1
ATOM 675 C C . SER A 1 86 ? -6.193 19.324 10.611 1.00 94.94 86 SER A C 1
ATOM 677 O O . SER A 1 86 ? -6.266 18.733 9.535 1.00 94.94 86 SER A O 1
ATOM 679 N N . TRP A 1 87 ? -7.209 19.308 11.478 1.00 95.00 87 TRP A N 1
ATOM 680 C CA . TRP A 1 87 ? -8.475 18.614 11.180 1.00 95.00 87 TRP A CA 1
ATOM 681 C C . TRP A 1 87 ? -9.118 19.093 9.868 1.00 95.00 87 TRP A C 1
ATOM 683 O O . TRP A 1 87 ? -9.686 18.291 9.128 1.00 95.00 87 TRP A O 1
ATOM 693 N N . VAL A 1 88 ? -8.936 20.374 9.529 1.00 96.25 88 VAL A N 1
ATOM 694 C CA . VAL A 1 88 ? -9.431 20.991 8.288 1.00 96.25 88 VAL A CA 1
ATOM 695 C C . VAL A 1 88 ? -8.755 20.395 7.047 1.00 96.25 88 VAL A C 1
ATOM 697 O O . VAL A 1 88 ? -9.375 20.300 5.988 1.00 96.25 88 VAL A O 1
ATOM 700 N N . THR A 1 89 ? -7.493 19.969 7.161 1.00 95.94 89 THR A N 1
ATOM 701 C CA . THR A 1 89 ? -6.720 19.417 6.038 1.00 95.94 89 THR A CA 1
ATOM 702 C C . THR A 1 89 ? -6.778 17.897 5.953 1.00 95.94 89 THR A C 1
ATOM 704 O O . THR A 1 89 ? -6.411 17.345 4.920 1.00 95.94 89 THR A O 1
ATOM 707 N N . VAL A 1 90 ? -7.321 17.203 6.959 1.00 95.00 90 VAL A N 1
ATOM 708 C CA . VAL A 1 90 ? -7.422 15.732 6.947 1.00 95.00 90 VAL A CA 1
ATOM 709 C C . VAL A 1 90 ? -8.134 15.230 5.694 1.00 95.00 90 VAL A C 1
ATOM 711 O O . VAL A 1 90 ? -7.647 14.316 5.037 1.00 95.00 90 VAL A O 1
ATOM 714 N N . HIS A 1 91 ? -9.270 15.821 5.322 1.00 96.31 91 HIS A N 1
ATOM 715 C CA . HIS A 1 91 ? -10.004 15.374 4.138 1.00 96.31 91 HIS A CA 1
ATOM 716 C C . HIS A 1 91 ? -9.199 15.520 2.827 1.00 96.31 91 HIS A C 1
ATOM 718 O O .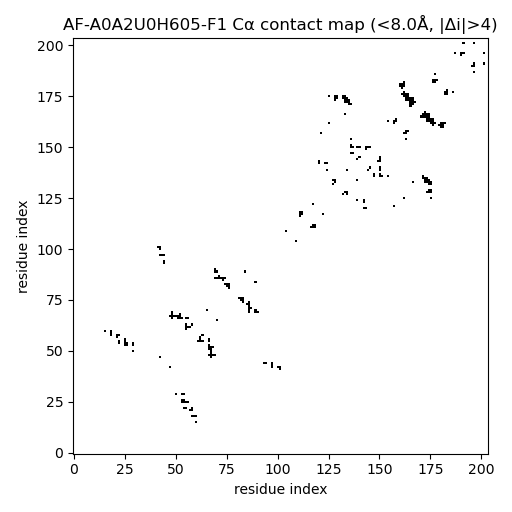 HIS A 1 91 ? -9.041 14.512 2.130 1.00 96.31 91 HIS A O 1
ATOM 724 N N . PRO A 1 92 ? -8.661 16.707 2.469 1.00 96.00 92 PRO A N 1
ATOM 725 C CA . PRO A 1 92 ? -7.854 16.854 1.255 1.00 96.00 92 PRO A CA 1
ATOM 726 C C . PRO A 1 92 ? -6.530 16.071 1.300 1.00 96.00 92 PRO A C 1
ATOM 728 O O . PRO A 1 92 ? -6.073 15.575 0.269 1.00 96.00 92 PRO A O 1
ATOM 731 N N . GLU A 1 93 ? -5.924 15.882 2.472 1.00 95.62 93 GLU A N 1
ATOM 732 C CA . GLU A 1 93 ? -4.729 15.039 2.604 1.00 95.62 93 GLU A CA 1
ATOM 733 C C . GLU A 1 93 ? -5.047 13.560 2.370 1.00 95.62 93 GLU A C 1
ATOM 735 O O . GLU A 1 93 ? -4.330 12.887 1.631 1.00 95.62 93 GLU A O 1
ATOM 740 N N . ILE A 1 94 ? -6.160 13.053 2.912 1.00 96.50 94 ILE A N 1
ATOM 741 C CA . ILE A 1 94 ? -6.610 11.689 2.617 1.00 96.50 94 ILE A CA 1
ATOM 742 C C . ILE A 1 94 ? -7.014 11.555 1.146 1.00 96.50 94 ILE A C 1
ATOM 744 O O . ILE A 1 94 ? -6.766 10.507 0.563 1.00 96.50 94 ILE A O 1
ATOM 748 N N . THR A 1 95 ? -7.560 12.602 0.520 1.00 97.19 95 THR A N 1
ATOM 749 C CA . THR A 1 95 ? -7.795 12.607 -0.937 1.00 97.19 95 THR A CA 1
ATOM 750 C C . THR A 1 95 ? -6.479 12.371 -1.675 1.00 97.19 95 THR A C 1
ATOM 752 O O . THR A 1 95 ? -6.375 11.447 -2.472 1.00 97.19 95 THR A O 1
ATOM 755 N N . THR A 1 96 ? -5.434 13.124 -1.321 1.00 95.88 96 THR A N 1
ATOM 756 C CA . THR A 1 96 ? -4.094 12.979 -1.912 1.00 95.88 96 THR A CA 1
ATOM 757 C C . THR A 1 96 ? -3.518 11.574 -1.692 1.00 95.88 96 THR A C 1
ATOM 759 O O . THR A 1 96 ? -2.922 10.988 -2.596 1.00 95.88 96 THR A O 1
ATOM 762 N N . LEU A 1 97 ? -3.715 11.001 -0.501 1.00 94.44 97 LEU A N 1
ATOM 763 C CA . LEU A 1 97 ? -3.310 9.629 -0.192 1.00 94.44 97 LEU A CA 1
ATOM 764 C C . LEU A 1 97 ? -4.070 8.601 -1.040 1.00 94.44 97 LEU A C 1
ATOM 766 O O . LEU A 1 97 ? -3.463 7.654 -1.536 1.00 94.44 97 LEU A O 1
ATOM 770 N N . LEU A 1 98 ? -5.382 8.776 -1.203 1.00 95.00 98 LEU A N 1
ATOM 771 C CA . LEU A 1 98 ? -6.225 7.905 -2.017 1.00 95.00 98 LEU A CA 1
ATOM 772 C C . LEU A 1 98 ? -5.844 7.986 -3.494 1.00 95.00 98 LEU A C 1
ATOM 774 O O . LEU A 1 98 ? -5.713 6.945 -4.130 1.00 95.00 98 LEU A O 1
ATOM 778 N N . ASP A 1 99 ? -5.603 9.185 -4.024 1.00 93.00 99 ASP A N 1
ATOM 779 C CA . ASP A 1 99 ? -5.137 9.385 -5.399 1.00 93.00 99 ASP A CA 1
ATOM 780 C C . ASP A 1 99 ? -3.805 8.666 -5.636 1.00 93.00 99 ASP A C 1
ATOM 782 O O . ASP A 1 99 ? -3.639 7.957 -6.629 1.00 93.00 99 ASP A O 1
ATOM 786 N N . PHE A 1 100 ? -2.871 8.787 -4.688 1.00 89.62 100 PHE A N 1
ATOM 787 C CA . PHE A 1 100 ? -1.604 8.063 -4.727 1.00 89.62 100 PHE A CA 1
ATOM 788 C C . PHE A 1 100 ? -1.799 6.541 -4.667 1.00 89.62 100 PHE A C 1
ATOM 790 O O . PHE A 1 100 ? -1.184 5.811 -5.443 1.00 89.62 100 PHE A O 1
ATOM 797 N N . ALA A 1 101 ? -2.645 6.053 -3.758 1.00 86.75 101 ALA A N 1
ATOM 798 C CA . ALA A 1 101 ? -2.860 4.624 -3.554 1.00 86.75 101 ALA A CA 1
ATOM 799 C C . ALA A 1 101 ? -3.591 3.962 -4.733 1.00 86.75 101 ALA A C 1
ATOM 801 O O . ALA A 1 101 ? -3.279 2.828 -5.091 1.00 86.75 101 ALA A O 1
ATOM 802 N N . ASN A 1 102 ? -4.523 4.683 -5.357 1.00 88.62 102 ASN A N 1
ATOM 803 C CA . ASN A 1 102 ? -5.291 4.224 -6.514 1.00 88.62 102 ASN A CA 1
ATOM 804 C C . ASN A 1 102 ? -4.566 4.429 -7.847 1.00 88.62 102 ASN A C 1
ATOM 806 O O . ASN A 1 102 ? -5.059 3.981 -8.885 1.00 88.62 102 ASN A O 1
ATOM 810 N N . ALA A 1 103 ? -3.426 5.122 -7.858 1.00 85.25 103 ALA A N 1
ATOM 811 C CA . ALA A 1 103 ? -2.680 5.353 -9.081 1.00 85.25 103 ALA A CA 1
ATOM 812 C C . ALA A 1 103 ? -2.307 4.012 -9.733 1.00 85.25 103 ALA A C 1
ATOM 814 O O . ALA A 1 103 ? -1.638 3.164 -9.137 1.00 85.25 103 ALA A O 1
ATOM 815 N N . SER A 1 104 ? -2.716 3.832 -10.993 1.00 68.56 104 SER A N 1
ATOM 816 C CA . SER A 1 104 ? -2.346 2.664 -11.789 1.00 68.56 104 SER A CA 1
ATOM 817 C C . SER A 1 104 ? -0.830 2.623 -11.955 1.00 68.56 104 SER A C 1
ATOM 819 O O . SER A 1 104 ? -0.259 3.308 -12.807 1.00 68.56 104 SER A O 1
ATOM 821 N N . LYS A 1 105 ? -0.166 1.779 -11.174 1.00 64.31 105 LYS A N 1
ATOM 822 C CA . LYS A 1 105 ? 1.246 1.487 -11.379 1.00 64.31 105 LYS A CA 1
ATOM 823 C C . LYS A 1 105 ? 1.404 0.580 -12.602 1.00 64.31 105 LYS A C 1
ATOM 825 O O . LYS A 1 105 ? 0.589 -0.311 -12.838 1.00 64.31 105 LYS A O 1
ATOM 830 N N . PRO A 1 106 ? 2.455 0.762 -13.406 1.00 55.19 106 PRO A N 1
ATOM 831 C CA . PRO A 1 106 ? 2.707 -0.125 -14.531 1.00 55.19 106 PRO A CA 1
ATOM 832 C C . PRO A 1 106 ? 2.893 -1.563 -14.026 1.00 55.19 106 PRO A C 1
ATOM 834 O O . PRO A 1 106 ? 3.705 -1.791 -13.137 1.00 55.19 106 PRO A O 1
ATOM 837 N N . LEU A 1 107 ? 2.186 -2.527 -14.627 1.00 46.91 107 LEU A N 1
ATOM 838 C CA . LEU A 1 107 ? 2.058 -3.929 -14.182 1.00 46.91 107 LEU A CA 1
ATOM 839 C C . LEU A 1 107 ? 3.328 -4.587 -13.634 1.00 46.91 107 LEU A C 1
ATOM 841 O O . LEU A 1 107 ? 3.245 -5.345 -12.679 1.00 46.91 107 LEU A O 1
ATOM 845 N N . HIS A 1 108 ? 4.508 -4.297 -14.184 1.00 48.19 108 HIS A N 1
ATOM 846 C CA . HIS A 1 108 ? 5.759 -4.791 -13.608 1.00 48.19 108 HIS A CA 1
ATOM 847 C C . HIS A 1 108 ? 5.945 -4.391 -12.129 1.00 48.19 108 HIS A C 1
ATOM 849 O O . HIS A 1 108 ? 6.267 -5.242 -11.316 1.00 48.19 108 HIS A O 1
ATOM 855 N N . GLU A 1 109 ? 5.655 -3.154 -11.732 1.00 49.84 109 GLU A N 1
ATOM 856 C CA . GLU A 1 109 ? 5.787 -2.691 -10.347 1.00 49.84 109 GLU A CA 1
ATOM 857 C C . GLU A 1 109 ? 4.736 -3.323 -9.414 1.00 49.84 109 GLU A C 1
ATOM 859 O O . GLU A 1 109 ? 5.082 -3.804 -8.335 1.00 49.84 109 GLU A O 1
ATOM 864 N N . GLN A 1 110 ? 3.474 -3.410 -9.857 1.00 50.41 110 GLN A N 1
ATOM 865 C CA . GLN A 1 110 ? 2.388 -4.094 -9.128 1.00 50.41 110 GLN A CA 1
ATOM 866 C C . GLN A 1 110 ? 2.699 -5.574 -8.887 1.00 50.41 110 GLN A C 1
ATOM 868 O O . GLN A 1 110 ? 2.482 -6.101 -7.798 1.00 50.41 110 GLN A O 1
ATOM 873 N N . MET A 1 111 ? 3.245 -6.249 -9.896 1.00 47.41 111 MET A N 1
ATOM 874 C CA . MET A 1 111 ? 3.546 -7.676 -9.832 1.00 47.41 111 MET A CA 1
ATOM 875 C C . MET A 1 111 ? 4.811 -8.000 -9.033 1.00 47.41 111 MET A C 1
ATOM 877 O O . MET A 1 111 ? 4.930 -9.106 -8.511 1.00 47.41 111 MET A O 1
ATOM 881 N N . LEU A 1 112 ? 5.752 -7.058 -8.933 1.00 51.31 112 LEU A N 1
ATOM 882 C CA . LEU A 1 112 ? 6.952 -7.209 -8.111 1.00 51.31 112 LEU A CA 1
ATOM 883 C C . LEU A 1 112 ? 6.645 -7.009 -6.615 1.00 51.31 112 LEU A C 1
ATOM 885 O O . LEU A 1 112 ? 7.167 -7.759 -5.790 1.00 51.31 112 LEU A O 1
ATOM 889 N N . GLN A 1 113 ? 5.759 -6.064 -6.274 1.00 50.84 113 GLN A N 1
ATOM 890 C CA . GLN A 1 113 ? 5.373 -5.764 -4.886 1.00 50.84 113 GLN A CA 1
ATOM 891 C C . GLN A 1 113 ? 4.424 -6.811 -4.287 1.00 50.84 113 GLN A C 1
ATOM 893 O O . GLN A 1 113 ? 4.579 -7.172 -3.123 1.00 50.84 113 GLN A O 1
ATOM 898 N N . ARG A 1 114 ? 3.477 -7.340 -5.073 1.00 45.84 114 ARG A N 1
ATOM 899 C CA . ARG A 1 114 ? 2.459 -8.279 -4.568 1.00 45.84 114 ARG A CA 1
ATOM 900 C C . ARG A 1 114 ? 3.011 -9.659 -4.196 1.00 45.84 114 ARG A C 1
ATOM 902 O O . ARG A 1 114 ? 2.482 -10.297 -3.295 1.00 45.84 114 ARG A O 1
ATOM 909 N N . ASP A 1 115 ? 4.078 -10.102 -4.860 1.00 50.28 115 ASP A N 1
ATOM 910 C CA . ASP A 1 115 ? 4.580 -11.475 -4.724 1.00 50.28 115 ASP A CA 1
ATOM 911 C C . ASP A 1 115 ? 5.951 -11.562 -4.002 1.00 50.28 115 ASP A C 1
ATOM 913 O O . ASP A 1 115 ? 6.566 -12.628 -3.989 1.00 50.28 115 ASP A O 1
ATOM 917 N N . GLY A 1 116 ? 6.468 -10.456 -3.434 1.00 55.66 116 GLY A N 1
ATOM 918 C CA . GLY A 1 116 ? 7.727 -10.429 -2.658 1.00 55.66 116 GLY A CA 1
ATOM 919 C C . GLY A 1 116 ? 8.980 -10.872 -3.431 1.00 55.66 116 GLY A C 1
ATOM 920 O O . GLY A 1 116 ? 9.968 -11.306 -2.843 1.00 55.66 116 GLY A O 1
ATOM 921 N N . LEU A 1 117 ? 8.927 -10.825 -4.763 1.00 58.12 117 LEU A N 1
ATOM 922 C CA . LEU A 1 117 ? 9.881 -11.515 -5.634 1.00 58.12 117 LEU A CA 1
ATOM 923 C C . LEU A 1 117 ? 11.131 -10.696 -5.953 1.00 58.12 117 LEU A C 1
ATOM 925 O O . LEU A 1 117 ? 12.167 -11.291 -6.255 1.00 58.12 117 LEU A O 1
ATOM 929 N N . VAL A 1 118 ? 11.021 -9.365 -5.935 1.00 67.62 118 VAL A N 1
ATOM 930 C CA . VAL A 1 118 ? 12.086 -8.439 -6.332 1.00 67.62 118 VAL A CA 1
ATOM 931 C C . VAL A 1 118 ? 11.938 -7.125 -5.556 1.00 67.62 118 VAL A C 1
ATOM 933 O O . VAL A 1 118 ? 10.875 -6.506 -5.595 1.00 67.62 118 VAL A O 1
ATOM 936 N N . ASP A 1 119 ? 12.989 -6.691 -4.864 1.00 78.75 119 ASP A N 1
ATOM 937 C CA . ASP A 1 119 ? 13.021 -5.410 -4.138 1.00 78.75 119 ASP A CA 1
ATOM 938 C C . ASP A 1 119 ? 13.344 -4.206 -5.072 1.00 78.75 119 ASP A C 1
ATOM 940 O O . ASP A 1 119 ? 13.567 -4.395 -6.278 1.00 78.75 119 ASP A O 1
ATOM 944 N N . PRO A 1 120 ? 13.336 -2.944 -4.586 1.00 80.19 120 PRO A N 1
ATOM 945 C CA . PRO A 1 120 ? 13.616 -1.772 -5.424 1.00 80.19 120 PRO A CA 1
ATOM 946 C C . PRO A 1 120 ? 14.995 -1.777 -6.103 1.00 80.19 120 PRO A C 1
ATOM 948 O O . PRO A 1 120 ? 15.096 -1.396 -7.275 1.00 80.19 120 PRO A O 1
ATOM 951 N N . ASP A 1 121 ? 16.036 -2.238 -5.409 1.00 85.19 121 ASP A N 1
ATOM 952 C CA . ASP A 1 121 ? 17.403 -2.295 -5.933 1.00 85.19 121 ASP A CA 1
ATOM 953 C C . ASP A 1 121 ? 17.493 -3.368 -7.021 1.00 85.19 121 ASP A C 1
ATOM 955 O O . ASP A 1 121 ? 18.052 -3.159 -8.102 1.00 85.19 121 ASP A O 1
ATOM 959 N N . GLU A 1 122 ? 16.868 -4.517 -6.782 1.00 88.56 122 GLU A N 1
ATOM 960 C CA . GLU A 1 122 ? 16.773 -5.596 -7.759 1.00 88.56 122 GLU A CA 1
ATOM 961 C C . GLU A 1 122 ? 15.997 -5.148 -9.004 1.00 88.56 122 GLU A C 1
ATOM 963 O O . GLU A 1 122 ? 16.448 -5.361 -10.130 1.00 88.56 122 GLU A O 1
ATOM 968 N N . SER A 1 123 ? 14.902 -4.410 -8.829 1.00 84.56 123 SER A N 1
ATOM 969 C CA . SER A 1 123 ? 14.122 -3.829 -9.929 1.00 84.56 123 SER A CA 1
ATOM 970 C C . SER A 1 123 ? 14.944 -2.853 -10.769 1.00 84.56 123 SER A C 1
ATOM 972 O O . SER A 1 123 ? 14.840 -2.827 -11.999 1.00 84.56 123 SER A O 1
ATOM 974 N N . ALA A 1 124 ? 15.764 -2.021 -10.123 1.00 88.25 124 ALA A N 1
ATOM 975 C CA . ALA A 1 124 ? 16.677 -1.121 -10.815 1.00 88.25 124 ALA A CA 1
ATOM 976 C C . ALA A 1 124 ? 17.722 -1.908 -11.623 1.00 88.25 124 ALA A C 1
ATOM 978 O O . ALA A 1 124 ? 17.937 -1.611 -12.798 1.00 88.25 124 ALA A O 1
ATOM 979 N N . ALA A 1 125 ? 18.300 -2.963 -11.047 1.00 90.69 125 ALA A N 1
ATOM 980 C CA . ALA A 1 125 ? 19.309 -3.777 -11.720 1.00 90.69 125 ALA A CA 1
ATOM 981 C C . ALA A 1 125 ? 18.748 -4.518 -12.945 1.00 90.69 125 ALA A C 1
ATOM 983 O O . ALA A 1 125 ? 19.386 -4.542 -14.000 1.00 90.69 125 ALA A O 1
ATOM 984 N N . LEU A 1 126 ? 17.536 -5.076 -12.841 1.00 90.38 126 LEU A N 1
ATOM 985 C CA . LEU A 1 126 ? 16.871 -5.741 -13.966 1.00 90.38 126 LEU A CA 1
ATOM 986 C C . LEU A 1 126 ? 16.518 -4.753 -15.092 1.00 90.38 126 LEU A C 1
ATOM 988 O O . LEU A 1 126 ? 16.624 -5.107 -16.266 1.00 90.38 126 LEU A O 1
ATOM 992 N N . ARG A 1 127 ? 16.160 -3.503 -14.760 1.00 89.62 127 ARG A N 1
ATOM 993 C CA . ARG A 1 127 ? 15.933 -2.436 -15.753 1.00 89.62 127 ARG A CA 1
ATOM 994 C C . ARG A 1 127 ? 17.208 -2.045 -16.496 1.00 89.62 127 ARG A C 1
ATOM 996 O O . ARG A 1 127 ? 17.155 -1.866 -17.714 1.00 89.62 127 ARG A O 1
ATOM 1003 N N . ILE A 1 128 ? 18.347 -1.969 -15.801 1.00 92.19 128 ILE A N 1
ATOM 1004 C CA . ILE A 1 128 ? 19.641 -1.768 -16.467 1.00 92.19 128 ILE A CA 1
ATOM 1005 C C . ILE A 1 128 ? 19.895 -2.930 -17.428 1.00 92.19 128 ILE A C 1
ATOM 1007 O O . ILE A 1 128 ? 20.102 -2.680 -18.608 1.00 92.19 128 ILE A O 1
ATOM 1011 N N . ALA A 1 129 ? 19.765 -4.181 -16.971 1.00 92.12 129 ALA A N 1
ATOM 1012 C CA . ALA A 1 129 ? 19.976 -5.359 -17.816 1.00 92.12 129 ALA A CA 1
ATOM 1013 C C . ALA A 1 129 ? 19.066 -5.410 -19.055 1.00 92.12 129 ALA A C 1
ATOM 1015 O O . ALA A 1 129 ? 19.503 -5.856 -20.111 1.00 92.12 129 ALA A O 1
ATOM 1016 N N . LEU A 1 130 ? 17.822 -4.937 -18.950 1.00 89.06 130 LEU A N 1
ATOM 1017 C CA . LEU A 1 130 ? 16.916 -4.796 -20.096 1.00 89.06 130 LEU A CA 1
ATOM 1018 C C . LEU A 1 130 ? 17.410 -3.771 -21.112 1.00 89.06 130 LEU A C 1
ATOM 1020 O O . LEU A 1 130 ? 17.332 -4.009 -22.312 1.00 89.06 130 LEU A O 1
ATOM 1024 N N . THR A 1 131 ? 17.897 -2.633 -20.625 1.00 90.31 131 THR A N 1
ATOM 1025 C CA . THR A 1 131 ? 18.284 -1.502 -21.475 1.00 90.31 131 THR A CA 1
ATOM 1026 C C . THR A 1 131 ? 19.642 -1.732 -22.129 1.00 90.31 131 THR A C 1
ATOM 1028 O O . THR A 1 131 ? 19.830 -1.419 -23.300 1.00 90.31 131 THR A O 1
ATOM 1031 N N . THR A 1 132 ? 20.595 -2.290 -21.382 1.00 91.19 132 THR A N 1
ATOM 1032 C CA . THR A 1 132 ? 21.966 -2.531 -21.850 1.00 91.19 132 THR A CA 1
ATOM 1033 C C . THR A 1 132 ? 22.136 -3.897 -22.512 1.00 91.19 132 THR A C 1
ATOM 1035 O O . THR A 1 132 ? 23.170 -4.157 -23.123 1.00 91.19 132 THR A O 1
ATOM 1038 N N . GLY A 1 133 ? 21.154 -4.793 -22.376 1.00 92.12 133 GLY A N 1
ATOM 1039 C CA . GLY A 1 133 ? 21.183 -6.173 -22.868 1.00 92.12 133 GLY A CA 1
ATOM 1040 C C . GLY A 1 133 ? 22.005 -7.119 -21.986 1.00 92.12 133 GLY A C 1
ATOM 1041 O O . GLY A 1 133 ? 21.540 -8.209 -21.641 1.00 92.12 133 GLY A O 1
ATOM 1042 N N . VAL A 1 134 ? 23.200 -6.690 -21.575 1.00 94.25 134 VAL A N 1
ATOM 1043 C CA . VAL A 1 134 ? 24.073 -7.405 -20.637 1.00 94.25 134 VAL A CA 1
ATOM 1044 C C . VAL A 1 134 ? 24.578 -6.490 -19.529 1.00 94.25 134 VAL A C 1
ATOM 1046 O O . VAL A 1 134 ? 24.783 -5.294 -19.733 1.00 94.25 134 VAL A O 1
ATOM 1049 N N . ILE A 1 135 ? 24.803 -7.074 -18.355 1.00 95.88 135 ILE A N 1
ATOM 1050 C CA . ILE A 1 135 ? 25.404 -6.415 -17.195 1.00 95.88 135 ILE A CA 1
ATOM 1051 C C . ILE A 1 135 ? 26.525 -7.258 -16.593 1.00 95.88 135 ILE A C 1
ATOM 1053 O O . ILE A 1 135 ? 26.505 -8.491 -16.619 1.00 95.88 135 ILE A O 1
ATOM 1057 N N . LYS A 1 136 ? 27.484 -6.578 -15.975 1.00 95.44 136 LYS A N 1
ATOM 1058 C CA . LYS A 1 136 ? 28.508 -7.142 -15.089 1.00 95.44 136 LYS A CA 1
ATOM 1059 C C . LYS A 1 136 ? 28.428 -6.481 -13.714 1.00 95.44 136 LYS A C 1
ATOM 1061 O O . LYS A 1 136 ? 27.792 -5.451 -13.522 1.00 95.44 136 LYS A O 1
ATOM 1066 N N . ALA A 1 137 ? 29.147 -7.043 -12.742 1.00 94.25 137 ALA A N 1
ATOM 1067 C CA . ALA A 1 137 ? 29.162 -6.523 -11.372 1.00 94.25 137 ALA A CA 1
ATOM 1068 C C . ALA A 1 137 ? 29.585 -5.047 -11.268 1.00 94.25 137 ALA A C 1
ATOM 1070 O O . ALA A 1 137 ? 29.174 -4.381 -10.331 1.00 94.25 137 ALA A O 1
ATOM 1071 N N . GLY A 1 138 ? 30.405 -4.531 -12.188 1.00 92.81 138 GLY A N 1
ATOM 1072 C CA . GLY A 1 138 ? 30.793 -3.115 -12.187 1.00 92.81 138 GLY A CA 1
ATOM 1073 C C . GLY A 1 138 ? 29.631 -2.168 -12.492 1.00 92.81 138 GLY A C 1
ATOM 1074 O O . GLY A 1 138 ? 29.544 -1.106 -11.889 1.00 92.81 138 GLY A O 1
ATOM 1075 N N . ASP A 1 139 ? 28.704 -2.585 -13.353 1.00 93.75 139 ASP A N 1
ATOM 1076 C CA . ASP A 1 139 ? 27.614 -1.731 -13.842 1.00 93.75 139 ASP A CA 1
ATOM 1077 C C . ASP A 1 139 ? 26.559 -1.471 -12.758 1.00 93.75 139 ASP A C 1
ATOM 1079 O O . ASP A 1 139 ? 25.773 -0.534 -12.849 1.00 93.75 139 ASP A O 1
ATOM 1083 N N . LEU A 1 140 ? 26.562 -2.293 -11.705 1.00 94.94 140 LEU A N 1
ATOM 1084 C CA . LEU A 1 140 ? 25.641 -2.193 -10.579 1.00 94.94 140 LEU A CA 1
ATOM 1085 C C . LEU A 1 140 ? 26.167 -1.317 -9.433 1.00 94.94 140 LEU A C 1
ATOM 1087 O O . LEU A 1 140 ? 25.492 -1.234 -8.416 1.00 94.94 140 LEU A O 1
ATOM 1091 N N . GLU A 1 141 ? 27.338 -0.675 -9.545 1.00 94.81 141 GLU A N 1
ATOM 1092 C CA . GLU A 1 141 ? 27.848 0.245 -8.504 1.00 94.81 141 GLU A CA 1
ATOM 1093 C C . GLU A 1 141 ? 26.845 1.346 -8.107 1.00 94.81 141 GLU A C 1
ATOM 1095 O O . GLU A 1 141 ? 26.685 1.563 -6.907 1.00 94.81 141 GLU A O 1
ATOM 1100 N N . PRO A 1 142 ? 26.112 1.991 -9.041 1.00 92.19 142 PRO A N 1
ATOM 1101 C CA . PRO A 1 142 ? 25.159 3.043 -8.678 1.00 92.19 142 PRO A CA 1
ATOM 1102 C C . PRO A 1 142 ? 23.966 2.546 -7.850 1.00 92.19 142 PRO A C 1
ATOM 1104 O O . PRO A 1 142 ? 23.340 3.337 -7.156 1.00 92.19 142 PRO A O 1
ATOM 1107 N N . ILE A 1 143 ? 23.639 1.254 -7.944 1.00 90.12 143 ILE A N 1
ATOM 1108 C CA . ILE A 1 143 ? 22.483 0.638 -7.276 1.00 90.12 143 ILE A CA 1
ATOM 1109 C C . ILE A 1 143 ? 22.929 -0.073 -5.998 1.00 90.12 143 ILE A C 1
ATOM 1111 O O . ILE A 1 143 ? 22.320 0.056 -4.945 1.00 90.12 143 ILE A O 1
ATOM 1115 N N . VAL A 1 144 ? 24.022 -0.828 -6.087 1.00 91.12 144 VAL A N 1
ATOM 1116 C CA . VAL A 1 144 ? 24.568 -1.644 -5.005 1.00 91.12 144 VAL A CA 1
ATOM 1117 C C . VAL A 1 144 ? 25.989 -1.155 -4.706 1.00 91.12 144 VAL A C 1
ATOM 1119 O O . VAL A 1 144 ? 26.976 -1.784 -5.122 1.00 91.12 144 VAL A O 1
ATOM 1122 N N . PRO A 1 145 ? 26.116 -0.030 -3.978 1.00 89.31 145 PRO A N 1
ATOM 1123 C CA . PRO A 1 145 ? 27.409 0.569 -3.702 1.00 89.31 145 PRO A CA 1
ATOM 1124 C C . PRO A 1 145 ? 28.246 -0.302 -2.761 1.00 89.31 145 PRO A C 1
ATOM 1126 O O . PRO A 1 145 ? 27.733 -1.088 -1.945 1.00 89.31 145 PRO A O 1
ATOM 1129 N N . GLY A 1 146 ? 29.563 -0.139 -2.849 1.00 91.56 146 GLY A N 1
ATOM 1130 C CA . GLY A 1 146 ? 30.525 -0.751 -1.937 1.00 91.56 146 GLY A CA 1
ATOM 1131 C C . GLY A 1 146 ? 31.412 -1.783 -2.624 1.00 91.56 146 GLY A C 1
ATOM 1132 O O . GLY A 1 146 ? 31.983 -1.528 -3.681 1.00 91.56 146 GLY A O 1
ATOM 1133 N N . SER A 1 147 ? 31.599 -2.955 -2.011 1.00 94.81 147 SER A N 1
ATOM 1134 C CA . SER A 1 147 ? 32.599 -3.911 -2.503 1.00 94.81 147 SER A CA 1
ATOM 1135 C C . SER A 1 147 ? 32.134 -4.710 -3.737 1.00 94.81 147 SER A C 1
ATOM 1137 O O . SER A 1 147 ? 30.969 -5.118 -3.813 1.00 94.81 147 SER A O 1
AT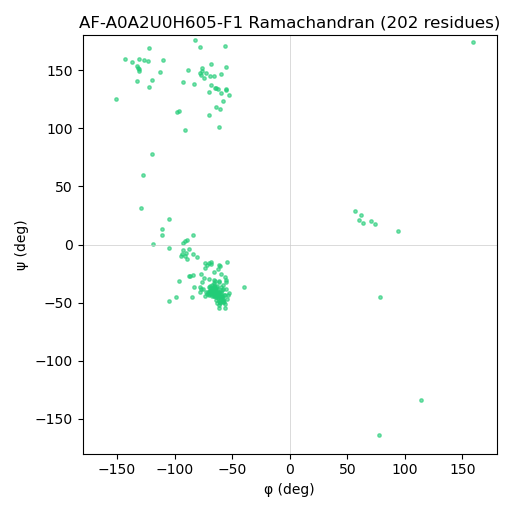OM 1139 N N . PRO A 1 148 ? 33.054 -5.086 -4.651 1.00 93.12 148 PRO A N 1
ATOM 1140 C CA . PRO A 1 148 ? 32.752 -6.000 -5.760 1.00 93.12 148 PRO A CA 1
ATOM 1141 C C . PRO A 1 148 ? 32.160 -7.345 -5.310 1.00 93.12 148 PRO A C 1
ATOM 1143 O O . PRO A 1 148 ? 31.348 -7.951 -6.014 1.00 93.12 148 PRO A O 1
ATOM 1146 N N . ALA A 1 149 ? 32.531 -7.811 -4.113 1.00 93.31 149 ALA A N 1
ATOM 1147 C CA . ALA A 1 149 ? 31.979 -9.022 -3.517 1.00 93.31 149 ALA A CA 1
ATOM 1148 C C . ALA A 1 149 ? 30.487 -8.872 -3.178 1.00 93.31 149 ALA A C 1
ATOM 1150 O O . ALA A 1 149 ? 29.723 -9.812 -3.392 1.00 93.31 149 ALA A O 1
ATOM 1151 N N . ARG A 1 150 ? 30.047 -7.700 -2.692 1.00 93.50 150 ARG A N 1
ATOM 1152 C CA . ARG A 1 150 ? 28.625 -7.409 -2.435 1.00 93.50 150 ARG A CA 1
ATOM 1153 C C . ARG A 1 150 ? 2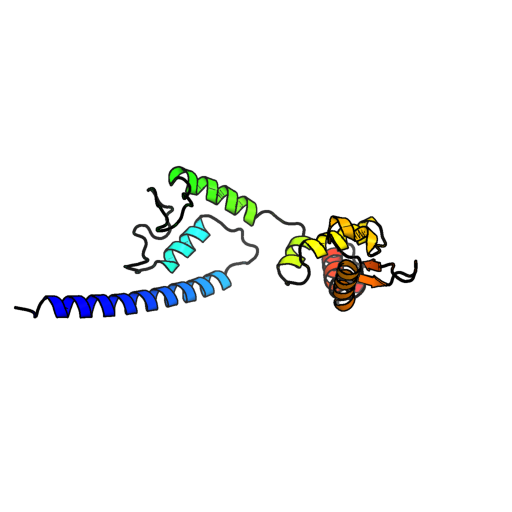7.812 -7.506 -3.723 1.00 93.50 150 ARG A C 1
ATOM 1155 O O . ARG A 1 150 ? 26.841 -8.254 -3.765 1.00 93.50 150 ARG A O 1
ATOM 1162 N N . ARG A 1 151 ? 28.270 -6.854 -4.794 1.00 96.00 151 ARG A N 1
ATOM 1163 C CA . ARG A 1 151 ? 27.612 -6.907 -6.112 1.00 96.00 151 ARG A CA 1
ATOM 1164 C C . ARG A 1 151 ? 27.602 -8.306 -6.711 1.00 96.00 151 ARG A C 1
ATOM 1166 O O . ARG A 1 151 ? 26.614 -8.722 -7.299 1.00 96.00 151 ARG A O 1
ATOM 1173 N N . SER A 1 152 ? 28.666 -9.076 -6.496 1.00 93.25 152 SER A N 1
ATOM 1174 C CA . SER A 1 152 ? 28.714 -10.478 -6.923 1.00 93.25 152 SER A CA 1
ATOM 1175 C C . SER A 1 152 ? 27.690 -11.350 -6.186 1.00 93.25 152 SER A C 1
ATOM 1177 O O . SER A 1 152 ? 27.085 -12.222 -6.804 1.00 93.25 152 SER A O 1
ATOM 1179 N N . ARG A 1 153 ? 27.471 -11.124 -4.881 1.00 93.25 153 ARG A N 1
ATOM 1180 C CA . ARG A 1 153 ? 26.413 -11.813 -4.117 1.00 93.25 153 ARG A CA 1
ATOM 1181 C C . ARG A 1 153 ? 25.020 -11.401 -4.585 1.00 93.25 153 ARG A C 1
ATOM 1183 O O . ARG A 1 153 ? 24.177 -12.268 -4.755 1.00 93.25 153 ARG A O 1
ATOM 1190 N N . PHE A 1 154 ? 24.824 -10.117 -4.858 1.00 92.88 154 PHE A N 1
ATOM 1191 C CA . PHE A 1 154 ? 23.575 -9.590 -5.400 1.00 92.88 154 PHE A CA 1
ATOM 1192 C C . PHE A 1 154 ? 23.237 -10.183 -6.780 1.00 92.88 154 PHE A C 1
ATOM 1194 O O . PHE A 1 154 ? 22.140 -10.670 -7.012 1.00 92.88 154 PHE A O 1
ATOM 1201 N N . ILE A 1 155 ? 24.206 -10.260 -7.696 1.00 94.56 155 ILE A N 1
ATOM 1202 C CA . ILE A 1 155 ? 23.996 -10.947 -8.980 1.00 94.56 155 ILE A CA 1
ATOM 1203 C C . ILE A 1 155 ? 23.710 -12.437 -8.767 1.00 94.56 155 ILE A C 1
ATOM 1205 O O . ILE A 1 155 ? 22.876 -13.014 -9.465 1.00 94.56 155 ILE A O 1
ATOM 1209 N N . ARG A 1 156 ? 24.399 -13.079 -7.816 1.00 92.38 156 ARG A N 1
ATOM 1210 C CA . ARG A 1 156 ? 24.163 -14.490 -7.497 1.00 92.38 156 ARG A CA 1
ATOM 1211 C C . ARG A 1 156 ? 22.724 -14.724 -7.020 1.00 92.38 156 ARG A C 1
ATOM 1213 O O . ARG A 1 156 ? 22.106 -15.635 -7.558 1.00 92.38 156 ARG A O 1
ATOM 1220 N N . SER A 1 157 ? 22.173 -13.901 -6.124 1.00 89.00 157 SER A N 1
ATOM 1221 C CA . SER A 1 157 ? 20.782 -14.067 -5.658 1.00 89.00 157 SER A CA 1
ATOM 1222 C C . SER A 1 157 ? 19.766 -13.924 -6.798 1.00 89.00 157 SER A C 1
ATOM 1224 O O . SER A 1 157 ? 18.806 -14.694 -6.885 1.00 89.00 157 SER A O 1
ATOM 1226 N N . LEU A 1 158 ? 20.001 -12.996 -7.733 1.00 90.44 158 LEU A N 1
ATOM 1227 C CA . LEU A 1 158 ? 19.169 -12.839 -8.930 1.00 90.44 158 LEU A CA 1
ATOM 1228 C C . LEU A 1 158 ? 19.255 -14.055 -9.863 1.00 90.44 158 LEU A C 1
ATOM 1230 O O . LEU A 1 158 ? 18.256 -14.449 -10.466 1.00 90.44 158 LEU A O 1
ATOM 1234 N N . ARG A 1 159 ? 20.431 -14.677 -9.986 1.00 91.56 159 ARG A N 1
ATOM 1235 C CA . ARG A 1 159 ? 20.605 -15.903 -10.782 1.00 91.56 159 ARG A CA 1
ATOM 1236 C C . ARG A 1 159 ? 19.980 -17.127 -10.139 1.00 91.56 159 ARG A C 1
ATOM 1238 O O . ARG A 1 159 ? 19.364 -17.918 -10.841 1.00 91.56 159 ARG A O 1
ATOM 1245 N N . GLU A 1 160 ? 20.138 -17.289 -8.830 1.00 87.56 160 GLU A N 1
ATOM 1246 C CA . GLU A 1 160 ? 19.555 -18.406 -8.077 1.00 87.56 160 GLU A CA 1
ATOM 1247 C C . GLU A 1 160 ? 18.027 -18.407 -8.196 1.00 87.56 160 GLU A C 1
ATOM 1249 O O . GLU A 1 160 ? 17.418 -19.457 -8.385 1.00 87.56 160 GLU A O 1
ATOM 1254 N N . ARG A 1 161 ? 17.410 -17.220 -8.227 1.00 85.25 161 ARG A N 1
ATOM 1255 C CA . ARG A 1 161 ? 15.970 -17.040 -8.482 1.00 85.25 161 ARG A CA 1
ATOM 1256 C C . ARG A 1 161 ? 15.594 -17.013 -9.967 1.00 85.25 161 ARG A C 1
ATOM 1258 O O . ARG A 1 161 ? 14.450 -16.726 -10.306 1.00 85.25 161 ARG A O 1
ATOM 1265 N N . SER A 1 162 ? 16.535 -17.313 -10.864 1.00 87.06 162 SER A N 1
ATOM 1266 C CA . SER A 1 162 ? 16.330 -17.342 -12.320 1.00 87.06 162 SER A CA 1
ATOM 1267 C C . SER A 1 162 ? 15.798 -16.029 -12.915 1.00 87.06 162 SER A C 1
ATOM 1269 O O . SER A 1 162 ? 15.106 -16.045 -13.930 1.00 87.06 162 SER A O 1
ATOM 1271 N N . LEU A 1 163 ? 16.111 -14.886 -12.296 1.00 88.31 163 LEU A N 1
ATOM 1272 C CA . LEU A 1 163 ? 15.837 -13.550 -12.839 1.00 88.31 163 LEU A CA 1
ATOM 1273 C C . LEU A 1 163 ? 16.936 -13.131 -13.820 1.00 88.31 163 LEU A C 1
ATOM 1275 O O . LEU A 1 163 ? 16.662 -12.527 -14.854 1.00 88.31 163 LEU A O 1
ATOM 1279 N N . LEU A 1 164 ? 18.183 -13.506 -13.527 1.00 92.25 164 LEU A N 1
ATOM 1280 C CA . LEU A 1 164 ? 19.318 -13.356 -14.433 1.00 92.25 164 LEU A CA 1
ATOM 1281 C C . LEU A 1 164 ? 19.834 -14.718 -14.887 1.00 92.25 164 LEU A C 1
ATOM 1283 O O . LEU A 1 164 ? 19.852 -15.684 -14.126 1.00 92.25 164 LEU A O 1
ATOM 1287 N N . GLN A 1 165 ? 20.353 -14.767 -16.107 1.00 92.81 165 GLN A N 1
ATOM 1288 C CA . GLN A 1 165 ? 21.107 -15.904 -16.623 1.00 92.81 165 GLN A CA 1
ATOM 1289 C C . GLN A 1 165 ? 22.490 -15.456 -17.088 1.00 92.81 165 GLN A C 1
ATOM 1291 O O . GLN A 1 165 ? 22.720 -14.275 -17.354 1.00 92.81 165 GLN A O 1
ATOM 1296 N N . GLN A 1 166 ? 23.425 -16.401 -17.157 1.00 93.81 166 GLN A N 1
ATOM 1297 C CA . GLN A 1 166 ? 24.731 -16.125 -17.740 1.00 93.81 166 GLN A CA 1
ATOM 1298 C C . GLN A 1 166 ? 24.560 -15.810 -19.228 1.00 93.81 166 GLN A C 1
ATOM 1300 O O . GLN A 1 166 ? 23.806 -16.489 -19.923 1.00 93.81 166 GLN A O 1
ATOM 1305 N N . ALA A 1 167 ? 25.229 -14.756 -19.672 1.00 92.38 167 ALA A N 1
ATOM 1306 C CA . ALA A 1 167 ? 25.221 -14.314 -21.052 1.00 92.38 167 ALA A CA 1
ATOM 1307 C C . ALA A 1 167 ? 26.346 -15.022 -21.835 1.00 92.38 167 ALA A C 1
ATOM 1309 O O . ALA A 1 167 ? 27.374 -15.392 -21.257 1.00 92.38 167 ALA A O 1
ATOM 1310 N N . GLU A 1 168 ? 26.147 -15.235 -23.134 1.00 89.88 168 GLU A N 1
ATOM 1311 C CA . GLU A 1 168 ? 27.134 -15.891 -24.010 1.00 89.88 168 GLU A CA 1
ATOM 1312 C C . GLU A 1 168 ? 28.315 -14.960 -24.325 1.00 89.88 168 GLU A C 1
ATOM 1314 O O . GLU A 1 168 ? 29.415 -15.412 -24.628 1.00 89.88 168 GLU A O 1
ATOM 1319 N N . GLU A 1 169 ? 28.104 -13.655 -24.149 1.00 88.75 169 GLU A N 1
ATOM 1320 C CA . GLU A 1 169 ? 29.048 -12.559 -24.341 1.00 88.75 169 GLU A CA 1
ATOM 1321 C C . GLU A 1 169 ? 30.281 -12.662 -23.424 1.00 88.75 169 GLU A C 1
ATOM 1323 O O . GLU A 1 169 ? 31.312 -12.049 -23.702 1.00 88.75 169 GLU A O 1
ATOM 1328 N N . GLY A 1 170 ? 30.215 -13.454 -22.345 1.00 89.75 170 GLY A N 1
ATOM 1329 C CA . GLY A 1 170 ? 31.416 -13.881 -21.635 1.00 89.75 170 GLY A CA 1
ATOM 1330 C C . GLY A 1 170 ? 31.223 -14.350 -20.188 1.00 89.75 170 GLY A C 1
ATOM 1331 O O . GLY A 1 170 ? 30.149 -14.229 -19.587 1.00 89.75 170 GLY A O 1
ATOM 1332 N N . PRO A 1 171 ? 32.302 -14.857 -19.565 1.00 80.88 171 PRO A N 1
ATOM 1333 C CA . PRO A 1 171 ? 32.285 -15.283 -18.175 1.00 80.88 171 PRO A CA 1
ATOM 1334 C C . PRO A 1 171 ? 32.159 -14.041 -17.284 1.00 80.88 171 PRO A C 1
ATOM 1336 O O . PRO A 1 171 ? 33.102 -13.263 -17.181 1.00 80.88 171 PRO A O 1
ATOM 1339 N N . ARG A 1 172 ? 31.012 -13.883 -16.605 1.00 91.50 172 ARG A N 1
ATOM 1340 C CA . ARG A 1 172 ? 30.596 -12.731 -15.757 1.00 91.50 172 ARG A CA 1
ATOM 1341 C C . ARG A 1 172 ? 29.767 -11.649 -16.456 1.00 91.50 172 ARG A C 1
ATOM 1343 O O . ARG A 1 172 ? 29.541 -10.601 -15.849 1.00 91.50 172 ARG A O 1
ATOM 1350 N N . PHE A 1 173 ? 29.279 -11.920 -17.659 1.00 95.56 173 PHE A N 1
ATOM 1351 C CA . PHE A 1 173 ? 28.165 -11.171 -18.226 1.00 95.56 173 PHE A CA 1
ATOM 1352 C C . PHE A 1 173 ? 26.858 -11.878 -17.891 1.00 95.56 173 PHE A C 1
ATOM 1354 O O . PHE A 1 173 ? 26.773 -13.110 -17.899 1.00 95.56 173 PHE A O 1
ATOM 1361 N N . TYR A 1 174 ? 25.847 -11.088 -17.555 1.00 95.56 174 TYR A N 1
ATOM 1362 C CA . TYR A 1 174 ? 24.536 -11.574 -17.163 1.00 95.56 174 TYR A CA 1
ATOM 1363 C C . TYR A 1 174 ? 23.463 -10.804 -17.908 1.00 95.56 174 TYR A C 1
ATOM 1365 O O . TYR A 1 174 ? 23.565 -9.592 -18.077 1.00 95.56 174 TYR A O 1
ATOM 1373 N N . ARG A 1 175 ? 22.426 -11.514 -18.331 1.00 94.06 175 ARG A N 1
ATOM 1374 C CA . ARG A 1 175 ? 21.280 -10.945 -19.040 1.00 94.06 175 ARG A CA 1
ATOM 1375 C C . ARG A 1 175 ? 19.988 -11.322 -18.345 1.00 94.06 175 ARG A C 1
ATOM 1377 O O . ARG A 1 175 ? 19.938 -12.320 -17.620 1.00 94.06 175 ARG A O 1
ATOM 1384 N N . LEU A 1 176 ? 18.941 -10.543 -18.596 1.00 91.62 176 LEU A N 1
ATOM 1385 C CA . LEU A 1 176 ? 17.619 -10.844 -18.064 1.00 91.62 176 LEU A CA 1
ATOM 1386 C C . LEU A 1 176 ? 17.108 -12.183 -18.613 1.00 91.62 176 LEU A C 1
ATOM 1388 O O . LEU A 1 176 ? 17.177 -12.446 -19.817 1.00 91.62 176 LEU A O 1
ATOM 1392 N N . SER A 1 177 ? 16.574 -13.015 -17.722 1.00 89.00 177 SER A N 1
ATOM 1393 C CA . SER A 1 177 ? 15.882 -14.248 -18.081 1.00 89.00 177 SER A CA 1
ATOM 1394 C C . SER A 1 177 ? 14.390 -13.968 -18.268 1.00 89.00 177 SER A C 1
ATOM 1396 O O . SER A 1 177 ? 13.635 -13.881 -17.304 1.00 89.00 177 SER A O 1
ATOM 1398 N N . LEU A 1 178 ? 13.966 -13.805 -19.524 1.00 82.31 178 LEU A N 1
ATOM 1399 C CA . LEU A 1 178 ? 12.562 -13.556 -19.886 1.00 82.31 178 LEU A CA 1
ATOM 1400 C C . LEU A 1 178 ? 11.807 -14.822 -20.292 1.00 82.31 178 LEU A C 1
ATOM 1402 O O . LEU A 1 178 ? 10.605 -14.919 -20.079 1.00 82.31 178 LEU A O 1
ATOM 1406 N N . SER A 1 179 ? 12.507 -15.787 -20.886 1.00 73.94 179 SER A N 1
ATOM 1407 C CA . SER A 1 179 ? 11.924 -17.038 -21.383 1.00 73.94 179 SER A CA 1
ATOM 1408 C C . SER A 1 179 ? 11.926 -18.160 -20.347 1.00 73.94 179 SER A C 1
ATOM 1410 O O . SER A 1 179 ? 11.331 -19.210 -20.572 1.00 73.94 179 SER A O 1
ATOM 1412 N N . ARG A 1 180 ? 12.607 -17.961 -19.215 1.00 69.19 180 ARG A N 1
ATOM 1413 C CA . ARG A 1 180 ? 12.742 -18.942 -18.135 1.00 69.19 180 ARG A CA 1
ATOM 1414 C C . ARG A 1 180 ? 12.570 -18.259 -16.784 1.00 69.19 180 ARG A C 1
ATOM 1416 O O . ARG A 1 180 ? 12.805 -17.059 -16.655 1.00 69.19 180 ARG A O 1
ATOM 1423 N N . GLY A 1 181 ? 12.207 -19.041 -15.772 1.00 75.56 181 GLY A N 1
ATOM 1424 C CA . GLY A 1 181 ? 12.075 -18.550 -14.405 1.00 75.56 181 GLY A CA 1
ATOM 1425 C C . GLY A 1 181 ? 10.781 -17.764 -14.159 1.00 75.56 181 GLY A C 1
ATOM 1426 O O . GLY A 1 181 ? 9.834 -17.841 -14.947 1.00 75.56 181 GLY A O 1
ATOM 1427 N N . PRO A 1 182 ? 10.711 -17.005 -13.054 1.00 76.06 182 PRO A N 1
ATOM 1428 C CA . PRO A 1 182 ? 9.461 -16.426 -12.561 1.00 76.06 182 PRO A CA 1
ATOM 1429 C C . PRO A 1 182 ? 8.880 -15.328 -13.467 1.00 76.06 182 PRO A C 1
ATOM 1431 O O . PRO A 1 182 ? 7.715 -14.959 -13.313 1.00 76.06 182 PRO A O 1
ATOM 1434 N N . LEU A 1 183 ? 9.656 -14.784 -14.409 1.00 80.75 183 LEU A N 1
ATOM 1435 C CA . LEU A 1 183 ? 9.185 -13.746 -15.330 1.00 80.75 183 LEU A CA 1
ATOM 1436 C C . LEU A 1 183 ? 8.450 -14.316 -16.549 1.00 80.75 183 LEU A C 1
ATOM 1438 O O . LEU A 1 183 ? 7.574 -13.637 -17.080 1.00 80.75 183 LEU A O 1
ATOM 1442 N N . ALA A 1 184 ? 8.740 -15.554 -16.961 1.00 80.81 184 ALA A N 1
ATOM 1443 C CA . ALA A 1 184 ? 8.215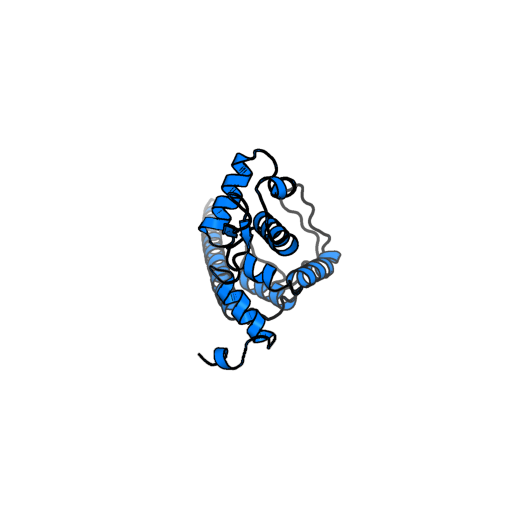 -16.107 -18.209 1.00 80.81 184 ALA A CA 1
ATOM 1444 C C . ALA A 1 184 ? 6.681 -16.239 -18.228 1.00 80.81 184 ALA A C 1
ATOM 1446 O O . ALA A 1 184 ? 6.064 -15.681 -19.137 1.00 80.81 184 ALA A O 1
ATOM 1447 N N . PRO A 1 185 ? 6.019 -16.839 -17.215 1.00 73.38 185 PRO A N 1
ATOM 1448 C CA . PRO A 1 185 ? 4.556 -16.913 -17.206 1.00 73.38 185 PRO A CA 1
ATOM 1449 C C . PRO A 1 185 ? 3.898 -15.528 -17.190 1.00 73.38 185 PRO A C 1
ATOM 1451 O O . PRO A 1 185 ? 2.816 -15.334 -17.735 1.00 73.38 185 PRO A O 1
ATOM 1454 N N . ARG A 1 186 ? 4.556 -14.540 -16.571 1.00 74.06 186 ARG A N 1
ATOM 1455 C CA . ARG A 1 186 ? 4.045 -13.167 -16.474 1.00 74.06 186 ARG A CA 1
ATOM 1456 C C . ARG A 1 186 ? 4.154 -12.434 -17.804 1.00 74.06 186 ARG A C 1
ATOM 1458 O O . ARG A 1 186 ? 3.201 -11.775 -18.210 1.00 74.06 186 ARG A O 1
ATOM 1465 N N . LEU A 1 187 ? 5.293 -12.576 -18.481 1.00 80.94 187 LEU A N 1
ATOM 1466 C CA . LEU A 1 187 ? 5.502 -12.028 -19.813 1.00 80.94 187 LEU A CA 1
ATOM 1467 C C . LEU A 1 187 ? 4.481 -12.607 -20.791 1.00 80.94 187 LEU A C 1
ATOM 1469 O O . LEU A 1 187 ? 3.848 -11.842 -21.506 1.00 80.94 187 LEU A O 1
ATOM 1473 N N . ILE A 1 188 ? 4.272 -13.925 -20.762 1.00 78.69 188 ILE A N 1
ATOM 1474 C CA . ILE A 1 188 ? 3.288 -14.608 -21.608 1.00 78.69 188 ILE A CA 1
ATOM 1475 C C . ILE A 1 188 ? 1.896 -14.011 -21.387 1.00 78.69 188 ILE A C 1
ATOM 1477 O O . ILE A 1 188 ? 1.319 -13.489 -22.334 1.00 78.69 188 ILE A O 1
ATOM 1481 N N . ARG A 1 189 ? 1.397 -13.961 -20.144 1.00 75.25 189 ARG A N 1
ATOM 1482 C CA . ARG A 1 189 ? 0.085 -13.347 -19.859 1.00 75.25 189 ARG A CA 1
ATOM 1483 C C . ARG A 1 189 ? -0.007 -11.887 -20.295 1.00 75.25 189 ARG A C 1
ATOM 1485 O O . ARG A 1 189 ? -1.054 -11.443 -20.752 1.00 75.25 189 ARG A O 1
ATOM 1492 N N . ARG A 1 190 ? 1.068 -11.108 -20.133 1.00 79.81 190 ARG A N 1
ATOM 1493 C CA . ARG A 1 190 ? 1.066 -9.699 -20.543 1.00 79.81 190 ARG A CA 1
ATOM 1494 C C . ARG A 1 190 ? 1.031 -9.554 -22.060 1.00 79.81 190 ARG A C 1
ATOM 1496 O O . ARG A 1 190 ? 0.336 -8.674 -22.553 1.00 79.81 190 ARG A O 1
ATOM 1503 N N . LEU A 1 191 ? 1.770 -10.391 -22.782 1.00 81.44 191 LEU A N 1
ATOM 1504 C CA . LEU A 1 191 ? 1.732 -10.435 -24.240 1.00 81.44 191 LEU A CA 1
ATOM 1505 C C . LEU A 1 191 ? 0.359 -10.891 -24.738 1.00 81.44 191 LEU A C 1
ATOM 1507 O O . LEU A 1 191 ? -0.141 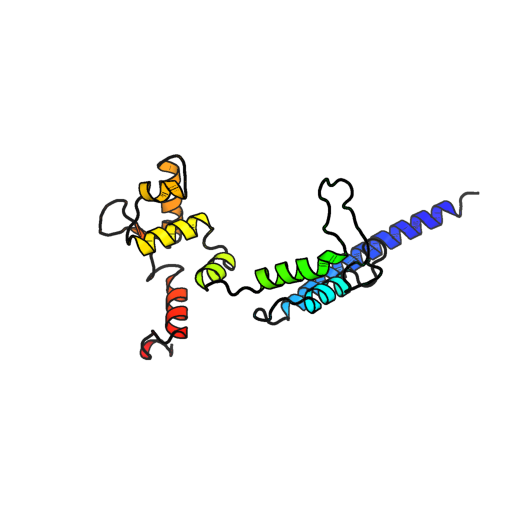-10.310 -25.695 1.00 81.44 191 LEU A O 1
ATOM 1511 N N . ASP A 1 192 ? -0.265 -11.854 -24.062 1.00 78.00 192 ASP A N 1
ATOM 1512 C CA . ASP A 1 192 ? -1.609 -12.343 -24.376 1.00 78.00 192 ASP A CA 1
ATOM 1513 C C . ASP A 1 192 ? -2.661 -11.239 -24.240 1.00 78.00 192 ASP A C 1
ATOM 1515 O O . ASP A 1 192 ? -3.356 -10.904 -25.196 1.00 78.00 192 ASP A O 1
ATOM 1519 N N . ALA A 1 193 ? -2.678 -10.563 -23.087 1.00 75.94 193 ALA A N 1
ATOM 1520 C CA . ALA A 1 193 ? -3.582 -9.445 -22.822 1.00 75.94 193 ALA A CA 1
ATOM 1521 C C . ALA A 1 193 ? -3.412 -8.276 -23.808 1.00 75.94 193 ALA A C 1
ATOM 1523 O O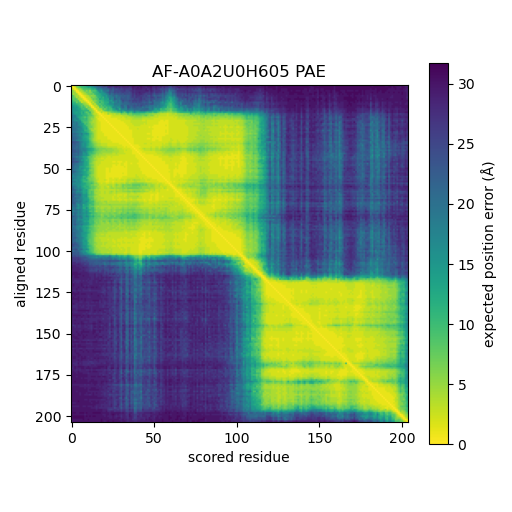 . ALA A 1 193 ? -4.332 -7.490 -24.015 1.00 75.94 193 ALA A O 1
ATOM 1524 N N . LEU A 1 194 ? -2.225 -8.135 -24.400 1.00 81.56 194 LEU A N 1
ATOM 1525 C CA . LEU A 1 194 ? -1.928 -7.124 -25.412 1.00 81.56 194 LEU A CA 1
ATOM 1526 C C . LEU A 1 194 ? -2.151 -7.626 -26.852 1.00 81.56 194 LEU A C 1
ATOM 1528 O O . LEU A 1 194 ? -1.911 -6.878 -27.796 1.00 81.56 194 LEU A O 1
ATOM 1532 N N . GLY A 1 195 ? -2.597 -8.872 -27.033 1.00 81.75 195 GLY A N 1
ATOM 1533 C CA . GLY A 1 195 ? -2.864 -9.476 -28.339 1.00 81.75 195 GLY A CA 1
ATOM 1534 C C . GLY A 1 195 ? -1.610 -9.849 -29.136 1.00 81.75 195 GLY A C 1
ATOM 1535 O O . GLY A 1 195 ? -1.692 -10.040 -30.348 1.00 81.75 195 GLY A O 1
ATOM 1536 N N . TYR A 1 196 ? -0.450 -9.942 -28.482 1.00 83.00 196 TYR A N 1
ATOM 1537 C CA . TYR A 1 196 ? 0.839 -10.242 -29.116 1.00 83.00 196 TYR A CA 1
ATOM 1538 C C . TYR A 1 196 ? 1.201 -11.732 -29.123 1.00 83.00 196 TYR A C 1
ATOM 1540 O O . TYR A 1 196 ? 2.219 -12.096 -29.714 1.00 83.00 196 TYR A O 1
ATOM 1548 N N . LEU A 1 197 ? 0.409 -12.608 -28.492 1.00 78.00 197 LEU A N 1
ATOM 1549 C CA . LEU A 1 197 ? 0.615 -14.049 -28.622 1.00 78.00 197 LEU A CA 1
ATOM 1550 C C . LEU A 1 197 ? -0.046 -14.598 -29.897 1.00 78.00 197 LEU A C 1
ATOM 1552 O O . LEU A 1 197 ? -1.186 -14.246 -30.213 1.00 78.00 197 LEU A O 1
ATOM 1556 N N . PRO A 1 198 ? 0.631 -15.500 -30.630 1.00 70.31 198 PRO A N 1
ATOM 1557 C CA . PRO A 1 198 ? -0.005 -16.262 -31.693 1.00 70.31 198 PRO A CA 1
ATOM 1558 C C . PRO A 1 198 ? -1.223 -17.012 -31.141 1.00 70.31 198 PRO A C 1
ATOM 1560 O O . PRO A 1 198 ? -1.113 -17.707 -30.133 1.00 70.31 198 PRO A O 1
ATOM 1563 N N . ARG A 1 199 ? -2.364 -16.944 -31.839 1.00 59.84 199 ARG A N 1
ATOM 1564 C CA . ARG A 1 199 ? -3.636 -17.587 -31.434 1.00 59.84 199 ARG A CA 1
ATOM 1565 C C . ARG A 1 199 ? -3.534 -19.098 -31.168 1.00 59.84 199 ARG A C 1
ATOM 1567 O O . ARG A 1 199 ? -4.437 -19.662 -30.568 1.00 59.84 199 ARG A O 1
ATOM 1574 N N . MET A 1 200 ? -2.450 -19.746 -31.600 1.00 54.34 200 MET A N 1
ATOM 1575 C CA . MET A 1 200 ? -2.172 -21.161 -31.333 1.00 54.34 200 MET A CA 1
ATOM 1576 C C . MET A 1 200 ? -1.747 -21.451 -29.883 1.00 54.34 200 MET A C 1
ATOM 1578 O O . MET A 1 200 ? -1.778 -22.605 -29.490 1.00 54.34 200 MET A O 1
ATOM 1582 N N . LEU A 1 201 ? -1.357 -20.434 -29.104 1.00 54.09 201 LEU A N 1
ATOM 1583 C CA . LEU A 1 201 ? -0.974 -20.559 -27.688 1.00 54.09 201 LEU A CA 1
ATOM 1584 C C . LEU A 1 201 ? -2.050 -20.032 -26.720 1.00 54.09 201 LEU A C 1
ATOM 1586 O O . LEU A 1 201 ? -1.852 -20.083 -25.514 1.00 54.09 201 LEU A O 1
ATOM 1590 N N . ALA A 1 202 ? -3.155 -19.484 -27.236 1.00 50.66 202 ALA A N 1
ATOM 1591 C CA . ALA A 1 202 ? -4.194 -18.829 -26.434 1.00 50.66 202 ALA A CA 1
ATOM 1592 C C . ALA A 1 202 ? -5.275 -19.796 -25.902 1.00 50.66 202 ALA A C 1
ATOM 1594 O O . A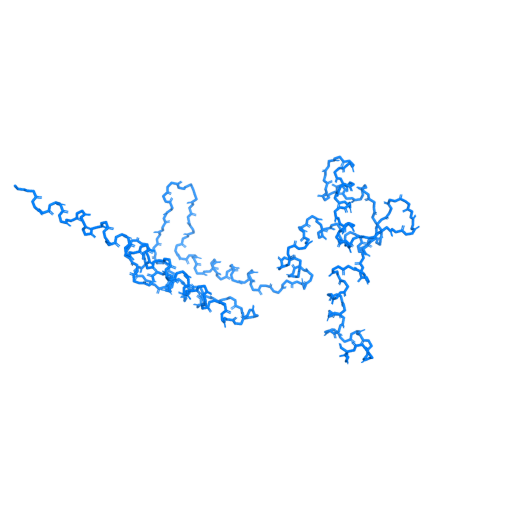LA A 1 202 ? -6.164 -19.363 -25.178 1.00 50.66 202 ALA A O 1
ATOM 1595 N N . ASN A 1 203 ? -5.220 -21.081 -26.277 1.00 39.78 203 ASN A N 1
ATOM 1596 C CA . ASN A 1 203 ? -6.272 -22.074 -26.020 1.00 39.78 203 ASN A CA 1
ATOM 1597 C C . ASN A 1 203 ? -5.755 -23.380 -25.374 1.00 39.78 203 ASN A C 1
ATOM 1599 O O . ASN A 1 203 ? -6.341 -24.428 -25.638 1.00 39.78 203 ASN A O 1
ATOM 1603 N N . ASP A 1 204 ? -4.700 -23.327 -24.554 1.00 40.00 204 ASP A N 1
ATOM 1604 C CA . ASP A 1 204 ? -4.284 -24.450 -23.689 1.00 40.00 204 ASP A CA 1
ATOM 1605 C C . ASP A 1 204 ? -4.314 -24.049 -22.205 1.00 40.00 204 ASP A C 1
ATOM 1607 O O . ASP A 1 204 ? -3.714 -23.003 -21.857 1.00 40.00 204 ASP A O 1
#

Mean predicted aligned error: 16.02 Å

Radius of gyration: 26.54 Å; Cα contacts (8 Å, |Δi|>4): 167; chains: 1; bounding box: 52×45×87 Å

pLDDT: mean 83.8, std 15.45, range [39.78, 98.0]

Nearest PDB structures (foldseek):
  7xux-assembly1_B  TM=4.462E-01  e=2.150E-06  Yersinia pseudotuberculosis IP 32953
  7el2-assembly1_B-2  TM=5.834E-01  e=1.627E-01  Acinetobacter baumannii
  3e6m-assembly3_E  TM=4.668E-01  e=7.941E-02  Ruegeria pomeroyi
  3e6m-assembly1_A  TM=4.980E-01  e=1.137E-01  Ruegeria pomeroyi
  5k1y-assembly1_B  TM=5.568E-01  e=6.056E-01  Sulfolobus sp. NOB8H2